Protein AF-A0A422N3D1-F1 (afdb_monomer)

Structure (mmCIF, N/CA/C/O backbone):
data_AF-A0A422N3D1-F1
#
_entry.id   AF-A0A422N3D1-F1
#
loop_
_atom_site.group_PDB
_atom_site.id
_atom_site.type_symbol
_atom_site.label_atom_id
_atom_site.label_alt_id
_atom_site.label_comp_id
_atom_site.label_asym_id
_atom_site.label_entity_id
_atom_site.label_seq_id
_atom_site.pdbx_PDB_ins_code
_atom_site.Cartn_x
_atom_site.Cartn_y
_atom_site.Cartn_z
_atom_site.occupancy
_atom_site.B_iso_or_equiv
_atom_site.auth_seq_id
_atom_site.auth_comp_id
_atom_site.auth_asym_id
_atom_site.auth_atom_id
_atom_site.pdbx_PDB_model_num
ATOM 1 N N . MET A 1 1 ? 0.434 18.750 -5.047 1.00 40.97 1 MET A N 1
ATOM 2 C CA . MET A 1 1 ? 0.554 17.965 -6.296 1.00 40.97 1 MET A CA 1
ATOM 3 C C . MET A 1 1 ? 0.745 18.845 -7.527 1.00 40.97 1 MET A C 1
ATOM 5 O O . MET A 1 1 ? 1.812 18.747 -8.106 1.00 40.97 1 MET A O 1
ATOM 9 N N . GLN A 1 2 ? -0.191 19.727 -7.910 1.00 45.06 2 GLN A N 1
ATOM 10 C CA . GLN A 1 2 ? -0.095 20.493 -9.174 1.00 45.06 2 GLN A CA 1
ATOM 11 C C . GLN A 1 2 ? 1.201 21.318 -9.320 1.00 45.06 2 GLN A C 1
ATOM 13 O O . GLN A 1 2 ? 1.895 21.163 -10.318 1.00 45.06 2 GLN A O 1
ATOM 18 N N . ARG A 1 3 ? 1.625 22.053 -8.276 1.00 45.66 3 ARG A N 1
ATOM 19 C CA . ARG A 1 3 ? 2.921 22.769 -8.282 1.00 45.66 3 ARG A CA 1
ATOM 20 C C . ARG A 1 3 ? 4.136 21.856 -8.490 1.00 45.66 3 ARG A C 1
ATOM 22 O O . ARG A 1 3 ? 5.012 22.200 -9.267 1.00 45.66 3 ARG A O 1
ATOM 29 N N . CYS A 1 4 ? 4.164 20.677 -7.867 1.00 47.78 4 CYS A N 1
ATOM 30 C CA . CYS A 1 4 ? 5.270 19.723 -8.022 1.00 47.78 4 CYS A CA 1
ATOM 31 C C . CYS A 1 4 ? 5.362 19.171 -9.457 1.00 47.78 4 CYS A C 1
ATOM 33 O O . CYS A 1 4 ? 6.458 18.959 -9.974 1.00 47.78 4 CYS A O 1
ATOM 35 N N . PHE A 1 5 ? 4.216 18.966 -10.118 1.00 57.12 5 PHE A N 1
ATOM 36 C CA . PHE A 1 5 ? 4.177 18.545 -11.521 1.00 57.12 5 PHE A CA 1
ATOM 37 C C . PHE A 1 5 ? 4.614 19.664 -12.478 1.00 57.12 5 PHE A C 1
ATOM 39 O O . PHE A 1 5 ? 5.342 19.384 -13.434 1.00 57.12 5 PHE A O 1
ATOM 46 N N . ASP A 1 6 ? 4.214 20.910 -12.204 1.00 52.25 6 ASP A N 1
ATOM 47 C CA . ASP A 1 6 ? 4.577 22.082 -13.009 1.00 52.25 6 ASP A CA 1
ATOM 48 C C . ASP A 1 6 ? 6.071 22.448 -12.868 1.00 52.25 6 ASP A C 1
ATOM 50 O O . ASP A 1 6 ? 6.727 22.741 -13.868 1.00 52.25 6 ASP A O 1
ATOM 54 N N . GLU A 1 7 ? 6.639 22.376 -11.660 1.00 59.72 7 GLU A N 1
ATOM 55 C CA . GLU A 1 7 ? 8.051 22.708 -11.398 1.00 59.72 7 GLU A CA 1
ATOM 56 C C . GLU A 1 7 ? 9.017 21.637 -11.940 1.00 59.72 7 GLU A C 1
ATOM 58 O O . GLU A 1 7 ? 10.084 21.966 -12.458 1.00 59.72 7 GLU A O 1
ATOM 63 N N . GLY A 1 8 ? 8.627 20.357 -11.902 1.00 59.12 8 GLY A N 1
ATOM 64 C CA . GLY A 1 8 ? 9.452 19.239 -12.382 1.00 59.12 8 GLY A CA 1
ATOM 65 C C . GLY A 1 8 ? 9.331 18.919 -13.879 1.00 59.12 8 GLY A C 1
ATOM 66 O O . GLY A 1 8 ? 9.951 17.963 -14.349 1.00 59.12 8 GLY A O 1
ATOM 67 N N . LYS A 1 9 ? 8.519 19.671 -14.643 1.00 68.12 9 LYS A N 1
ATOM 68 C CA . LYS A 1 9 ? 8.231 19.430 -16.075 1.00 68.12 9 LYS A CA 1
ATOM 69 C C . LYS A 1 9 ? 7.884 17.966 -16.388 1.00 68.12 9 LYS A C 1
ATOM 71 O O . LYS A 1 9 ? 8.303 17.456 -17.419 1.00 68.12 9 LYS A O 1
ATOM 76 N N . TRP A 1 10 ? 7.228 17.224 -15.491 1.00 66.88 10 TRP A N 1
ATOM 77 C CA . TRP A 1 10 ? 7.000 15.764 -15.627 1.00 66.88 10 TRP A CA 1
ATOM 78 C C . TRP A 1 10 ? 6.157 15.388 -16.844 1.00 66.88 10 TRP A C 1
ATOM 80 O O . TRP A 1 10 ? 6.269 14.298 -17.400 1.00 66.88 10 TRP A O 1
ATOM 90 N N . PHE A 1 11 ? 5.355 16.337 -17.289 1.00 71.12 11 PHE A N 1
ATOM 91 C CA . PHE A 1 11 ? 4.453 16.195 -18.404 1.00 71.12 11 PHE A CA 1
ATOM 92 C C . PHE A 1 11 ? 4.896 17.112 -19.534 1.00 71.12 11 PHE A C 1
ATOM 94 O O . PHE A 1 11 ? 5.354 18.231 -19.290 1.00 71.12 11 PHE A O 1
ATOM 101 N N . ASP A 1 12 ? 4.767 16.627 -20.767 1.00 73.19 12 ASP A N 1
ATOM 102 C CA . ASP A 1 12 ? 4.984 17.465 -21.938 1.00 73.19 12 ASP A CA 1
ATOM 103 C C . ASP A 1 12 ? 4.013 18.660 -21.913 1.00 73.19 12 ASP A C 1
ATOM 105 O O . ASP A 1 12 ? 2.906 18.588 -21.361 1.00 73.19 12 ASP A O 1
ATOM 109 N N . ALA A 1 13 ? 4.427 19.769 -22.523 1.00 76.00 13 ALA A N 1
ATOM 110 C CA . ALA A 1 13 ? 3.635 20.984 -22.642 1.00 76.00 13 ALA A CA 1
ATOM 111 C C . ALA A 1 13 ? 2.258 20.700 -23.261 1.00 76.00 13 ALA A C 1
ATOM 113 O O . ALA A 1 13 ? 1.266 21.301 -22.843 1.00 76.00 13 ALA A O 1
ATOM 114 N N . SER A 1 14 ? 2.185 19.744 -24.194 1.00 72.00 14 SER A N 1
ATOM 115 C CA . SER A 1 14 ? 0.938 19.275 -24.802 1.00 72.00 14 SER A CA 1
ATOM 116 C C . SER A 1 14 ? -0.034 18.684 -23.771 1.00 72.00 14 SER A C 1
ATOM 118 O O . SER A 1 14 ? -1.210 19.052 -23.741 1.00 72.00 14 SER A O 1
ATOM 120 N N . MET A 1 15 ? 0.450 17.833 -22.866 1.00 73.50 15 MET A N 1
ATOM 121 C CA . MET A 1 15 ? -0.383 17.186 -21.855 1.00 73.50 15 MET A CA 1
ATOM 122 C C . MET A 1 15 ? -0.790 18.151 -20.741 1.00 73.50 15 MET A C 1
ATOM 124 O O . MET A 1 15 ? -1.952 18.158 -20.336 1.00 73.50 15 MET A O 1
ATOM 128 N N . LEU A 1 16 ? 0.116 19.033 -20.304 1.00 77.06 16 LEU A N 1
ATOM 129 C CA . LEU A 1 16 ? -0.230 20.114 -19.374 1.00 77.06 16 LEU A CA 1
ATOM 130 C C . LEU A 1 16 ? -1.290 21.044 -19.973 1.00 77.06 16 LEU A C 1
ATOM 132 O O . LEU A 1 16 ? -2.219 21.460 -19.281 1.00 77.06 16 LEU A O 1
ATOM 136 N N . HIS A 1 17 ? -1.186 21.355 -21.267 1.00 80.19 17 HIS A N 1
ATOM 137 C CA . HIS A 1 17 ? -2.189 22.147 -21.968 1.00 80.19 17 HIS A CA 1
ATOM 138 C C . HIS A 1 17 ? -3.542 21.429 -22.033 1.00 80.19 17 HIS A C 1
ATOM 140 O O . HIS A 1 17 ? -4.569 22.057 -21.771 1.00 80.19 17 HIS A O 1
ATOM 146 N N . ALA A 1 18 ? -3.556 20.123 -22.318 1.00 74.88 18 ALA A N 1
ATOM 147 C CA . ALA A 1 18 ? -4.775 19.320 -22.323 1.00 74.88 18 ALA A CA 1
ATOM 148 C C . ALA A 1 18 ? -5.444 19.287 -20.937 1.00 74.88 18 ALA A C 1
ATOM 150 O O . ALA A 1 18 ? -6.644 19.540 -20.841 1.00 74.88 18 ALA A O 1
ATOM 151 N N . MET A 1 19 ? -4.668 19.080 -19.866 1.00 74.81 19 MET A N 1
ATOM 152 C CA . MET A 1 19 ? -5.170 19.116 -18.486 1.00 74.81 19 MET A CA 1
ATOM 153 C C . MET A 1 19 ? -5.759 20.482 -18.130 1.00 74.81 19 MET A C 1
ATOM 155 O O . MET A 1 19 ? -6.911 20.558 -17.717 1.00 74.81 19 MET A O 1
ATOM 159 N N . ARG A 1 20 ? -5.029 21.577 -18.380 1.00 81.38 20 ARG A N 1
ATOM 160 C CA . ARG A 1 20 ? -5.527 22.939 -18.112 1.00 81.38 20 ARG A CA 1
ATOM 161 C C . ARG A 1 20 ? -6.757 23.283 -18.953 1.00 81.38 20 ARG A C 1
ATOM 163 O O . ARG A 1 20 ? -7.624 24.025 -18.505 1.00 81.38 20 ARG A O 1
ATOM 170 N N . THR A 1 21 ? -6.840 22.773 -20.182 1.00 81.25 21 THR A N 1
ATOM 171 C CA . THR A 1 21 ? -8.014 22.959 -21.050 1.00 81.25 21 THR A CA 1
ATOM 172 C C . THR A 1 21 ? -9.222 22.202 -20.511 1.00 81.25 21 THR A C 1
ATOM 174 O O . THR A 1 21 ? -10.330 22.737 -20.531 1.00 81.25 21 THR A O 1
ATOM 177 N N . PHE A 1 22 ? -9.017 20.986 -20.005 1.00 76.31 22 PHE A N 1
ATOM 178 C CA . PHE A 1 22 ? -10.054 20.213 -19.331 1.00 76.31 22 PHE A CA 1
ATOM 179 C C . PHE A 1 22 ? -10.542 20.919 -18.057 1.00 76.31 22 PHE A C 1
ATOM 181 O O . PHE A 1 22 ? -11.743 21.136 -17.921 1.00 76.31 22 PHE A O 1
ATOM 188 N N . GLU A 1 23 ? -9.627 21.364 -17.190 1.00 77.94 23 GLU A N 1
ATOM 189 C CA . GLU A 1 23 ? -9.947 22.114 -15.964 1.00 77.94 23 GLU A CA 1
ATOM 190 C C . GLU A 1 23 ? -10.749 23.386 -16.275 1.00 77.94 23 GLU A C 1
ATOM 192 O O . GLU A 1 23 ? -11.841 23.567 -15.747 1.00 77.94 23 GLU A O 1
ATOM 197 N N . LYS A 1 24 ? -10.298 24.209 -17.235 1.00 80.75 24 LYS A N 1
ATOM 198 C CA . LYS A 1 24 ? -11.029 25.418 -17.663 1.00 80.75 24 LYS A CA 1
ATOM 199 C C . LYS A 1 24 ? -12.442 25.129 -18.168 1.00 80.75 24 LYS A C 1
ATOM 201 O O . LYS A 1 24 ? -13.338 25.946 -17.964 1.00 80.75 24 LYS A O 1
ATOM 206 N N . ARG A 1 25 ? -12.647 24.007 -18.867 1.00 74.44 25 ARG A N 1
ATOM 207 C CA . ARG A 1 25 ? -13.983 23.598 -19.331 1.00 74.44 25 ARG A CA 1
ATOM 208 C C . ARG A 1 25 ? -14.876 23.177 -18.172 1.00 74.44 25 ARG A C 1
ATOM 210 O O . ARG A 1 25 ? -16.072 23.423 -18.244 1.00 74.44 25 ARG A O 1
ATOM 217 N N . PHE A 1 26 ? -14.307 22.562 -17.142 1.00 72.69 26 PHE A N 1
ATOM 218 C CA . PHE A 1 26 ? -15.054 22.117 -15.975 1.00 72.69 26 PHE A CA 1
ATOM 219 C C . PHE A 1 26 ? -15.426 23.298 -15.065 1.00 72.69 26 PHE A C 1
ATOM 221 O O . PHE A 1 26 ? -16.604 23.498 -14.788 1.00 72.69 26 PHE A O 1
ATOM 228 N N . ASP A 1 27 ? -14.465 24.163 -14.730 1.00 75.88 27 ASP A N 1
ATOM 229 C CA . ASP A 1 27 ? -14.695 25.357 -13.899 1.00 75.88 27 ASP A CA 1
ATOM 230 C C . ASP A 1 27 ? -15.605 26.392 -14.589 1.00 75.88 27 ASP A C 1
ATOM 232 O O . ASP A 1 27 ? -16.313 27.170 -13.947 1.00 75.88 27 ASP A O 1
ATOM 236 N N . GLY A 1 28 ? -15.609 26.415 -15.926 1.00 68.31 28 GLY A N 1
ATOM 237 C CA . GLY A 1 28 ? -16.460 27.305 -16.716 1.00 68.31 28 GLY A CA 1
ATOM 238 C C . GLY A 1 28 ? -17.956 26.971 -16.654 1.00 68.31 28 GLY A C 1
ATOM 239 O O . GLY A 1 28 ? -18.780 27.843 -16.941 1.00 68.31 28 GLY A O 1
ATOM 240 N N . ILE A 1 29 ? -18.324 25.743 -16.273 1.00 63.78 29 ILE A N 1
ATOM 241 C CA . ILE A 1 29 ? -19.727 25.308 -16.198 1.00 63.78 29 ILE A CA 1
ATOM 242 C C . ILE A 1 29 ? -20.428 25.919 -14.974 1.00 63.78 29 ILE A C 1
ATOM 244 O O . ILE A 1 29 ? -21.588 26.323 -15.083 1.00 63.78 29 ILE A O 1
ATOM 248 N N . ASP A 1 30 ? -19.712 26.114 -13.863 1.00 59.03 30 ASP A N 1
ATOM 249 C CA . ASP A 1 30 ? -20.292 26.634 -12.617 1.00 59.03 30 ASP A CA 1
ATOM 250 C C . ASP A 1 30 ? -20.663 28.127 -12.699 1.00 59.03 30 ASP A C 1
ATOM 252 O O . ASP A 1 30 ? -21.651 28.567 -12.111 1.00 59.03 30 ASP A O 1
ATOM 256 N N . ASN A 1 31 ? -19.941 28.917 -13.501 1.00 58.81 31 ASN A N 1
ATOM 257 C CA . ASN A 1 31 ? -20.184 30.362 -13.618 1.00 58.81 31 ASN A CA 1
ATOM 258 C C . ASN A 1 31 ? -21.238 30.749 -14.673 1.00 58.81 31 ASN A C 1
ATOM 260 O O . ASN A 1 31 ? -21.724 31.883 -14.674 1.00 58.81 31 ASN A O 1
ATOM 264 N N . SER A 1 32 ? -21.610 29.833 -15.572 1.00 56.25 32 SER A N 1
ATOM 265 C CA . SER A 1 32 ? -22.594 30.100 -16.634 1.00 56.25 32 SER A CA 1
ATOM 266 C C . SER A 1 32 ? -24.042 29.939 -16.146 1.00 56.25 32 SER A C 1
ATOM 268 O O . SER A 1 32 ? -24.925 30.706 -16.536 1.00 56.25 32 SER A O 1
ATOM 270 N N . ALA A 1 33 ? -24.290 29.002 -15.223 1.00 55.62 33 ALA A N 1
ATOM 271 C CA . ALA A 1 33 ? -25.637 28.695 -14.734 1.00 55.62 33 ALA A CA 1
ATOM 272 C C . ALA A 1 33 ? -26.243 29.793 -13.834 1.00 55.62 33 ALA A C 1
ATOM 274 O O . ALA A 1 33 ? -27.463 29.908 -13.743 1.00 55.62 33 ALA A O 1
ATOM 275 N N . VAL A 1 34 ? -25.420 30.643 -13.210 1.00 56.31 34 VAL A N 1
ATOM 276 C CA . VAL A 1 34 ? -25.899 31.704 -12.300 1.00 56.31 34 VAL A CA 1
ATOM 277 C C . VAL A 1 34 ? -26.279 32.996 -13.044 1.00 56.31 34 VAL A C 1
ATOM 279 O O . VAL A 1 34 ? -27.019 33.820 -12.507 1.00 56.31 34 VAL A O 1
ATOM 282 N N . ARG A 1 35 ? -25.842 33.195 -14.300 1.00 51.03 35 ARG A N 1
ATOM 283 C CA . ARG A 1 35 ? -25.983 34.497 -14.986 1.00 51.03 35 ARG A CA 1
ATOM 284 C C . ARG A 1 35 ? -27.190 34.634 -15.927 1.00 51.03 35 ARG A C 1
ATOM 286 O O . ARG A 1 35 ? -27.520 35.757 -16.293 1.00 51.03 35 ARG A O 1
ATOM 293 N N . ASN A 1 36 ? -27.897 33.552 -16.266 1.00 48.78 36 ASN A N 1
ATOM 294 C CA . ASN A 1 36 ? -28.932 33.575 -17.316 1.00 48.78 36 ASN A CA 1
ATOM 295 C C . ASN A 1 36 ? -30.387 33.391 -16.836 1.00 48.78 36 ASN A C 1
ATOM 297 O O . ASN A 1 36 ? -31.232 32.940 -17.602 1.00 48.78 36 ASN A O 1
ATOM 301 N N . ASN A 1 37 ? -30.727 33.837 -15.621 1.00 50.00 37 ASN A N 1
ATOM 302 C CA . ASN A 1 37 ? -32.133 33.979 -15.192 1.00 50.00 37 ASN A CA 1
ATOM 303 C C . ASN A 1 37 ? -32.753 35.356 -15.514 1.00 50.00 37 ASN A C 1
ATOM 305 O O . ASN A 1 37 ? -33.728 35.771 -14.889 1.00 50.00 37 ASN A O 1
ATOM 309 N N . SER A 1 38 ? -32.243 36.062 -16.527 1.00 50.19 38 SER A N 1
ATOM 310 C CA . SER A 1 38 ? -32.923 37.231 -17.094 1.00 50.19 38 SER A CA 1
ATOM 311 C C . SER A 1 38 ? -33.487 36.900 -18.472 1.00 50.19 38 SER A C 1
ATOM 313 O O . SER A 1 38 ? -32.800 37.035 -19.477 1.00 50.19 38 SER A O 1
ATOM 315 N N . ARG A 1 39 ? -34.766 36.502 -18.470 1.00 51.50 39 ARG A N 1
ATOM 316 C CA . ARG A 1 39 ? -35.771 36.695 -19.531 1.00 51.50 39 ARG A CA 1
ATOM 317 C C . ARG A 1 39 ? -35.278 36.526 -20.975 1.00 51.50 39 ARG A C 1
ATOM 319 O O . ARG A 1 39 ? -34.835 37.495 -21.569 1.00 51.50 39 ARG A O 1
ATOM 326 N N . HIS A 1 40 ? -35.561 35.375 -21.584 1.00 41.06 40 HIS A N 1
ATOM 327 C CA . HIS A 1 40 ? -36.164 35.336 -22.922 1.00 41.06 40 HIS A CA 1
ATOM 328 C C . HIS A 1 40 ? -36.814 33.971 -23.188 1.00 41.06 40 HIS A C 1
ATOM 330 O O . HIS A 1 40 ? -36.148 32.943 -23.244 1.00 41.06 40 HIS A O 1
ATOM 336 N N . ASN A 1 41 ? -38.138 33.989 -23.364 1.00 46.19 41 ASN A N 1
ATOM 337 C CA . ASN A 1 41 ? -38.898 32.916 -23.999 1.00 46.19 41 ASN A CA 1
ATOM 338 C C . ASN A 1 41 ? -38.447 32.804 -25.456 1.00 46.19 41 ASN A C 1
ATOM 340 O O . ASN A 1 41 ? -38.688 33.740 -26.219 1.00 46.19 41 ASN A O 1
ATOM 344 N N . ILE A 1 42 ? -37.850 31.679 -25.853 1.00 41.34 42 ILE A N 1
ATOM 345 C CA . ILE A 1 42 ? -37.714 31.325 -27.268 1.00 41.34 42 ILE A CA 1
ATOM 346 C C . ILE A 1 42 ? -38.079 29.854 -27.475 1.00 41.34 42 ILE A C 1
ATOM 348 O O . ILE A 1 42 ? -37.570 28.948 -26.822 1.00 41.34 42 ILE A O 1
ATOM 352 N N . SER A 1 43 ? -39.011 29.709 -28.411 1.00 39.19 43 SER A N 1
ATOM 353 C CA . SER A 1 43 ? -39.547 28.539 -29.094 1.00 39.19 43 SER A CA 1
ATOM 354 C C . SER A 1 43 ? -38.597 27.348 -29.255 1.00 39.19 43 SER A C 1
ATOM 356 O O . SER A 1 43 ? -37.504 27.464 -29.804 1.00 39.19 43 SER A O 1
ATOM 358 N N . SER A 1 44 ? -39.094 26.169 -28.886 1.00 37.44 44 SER A N 1
ATOM 359 C CA . SER A 1 44 ? -38.528 24.868 -29.232 1.00 37.44 44 SER A CA 1
ATOM 360 C C . SER A 1 44 ? -38.776 24.540 -30.709 1.00 37.44 44 SER A C 1
ATOM 362 O O . SER A 1 44 ? -39.927 24.412 -31.124 1.00 37.44 44 SER A O 1
ATOM 364 N N . HIS A 1 45 ? -37.714 24.336 -31.485 1.00 38.09 45 HIS A N 1
ATOM 365 C CA . HIS A 1 45 ? -37.761 23.568 -32.729 1.00 38.09 45 HIS A CA 1
ATOM 366 C C . HIS A 1 45 ? -36.717 22.454 -32.639 1.00 38.09 45 HIS A C 1
ATOM 368 O O . HIS A 1 45 ? -35.547 22.707 -32.357 1.00 38.09 45 HIS A O 1
ATOM 374 N N . GLY A 1 46 ? -37.183 21.215 -32.798 1.00 39.81 46 GLY A N 1
ATOM 375 C CA . GLY A 1 46 ? -36.371 20.011 -32.690 1.00 39.81 46 GLY A CA 1
ATOM 376 C C . GLY A 1 46 ? -35.364 19.858 -33.825 1.00 39.81 46 GLY A C 1
ATOM 377 O O . GLY A 1 46 ? -35.563 20.354 -34.932 1.00 39.81 46 GLY A O 1
ATOM 378 N N . SER A 1 47 ? -34.304 19.106 -33.549 1.00 40.00 47 SER A N 1
ATOM 379 C CA . SER A 1 47 ? -33.485 18.491 -34.585 1.00 40.00 47 SER A CA 1
ATOM 380 C C . SER A 1 47 ? -32.910 17.182 -34.058 1.00 40.00 47 SER A C 1
ATOM 382 O O . SER A 1 47 ? -32.207 17.150 -33.048 1.00 40.00 47 SER A O 1
ATOM 384 N N . HIS A 1 48 ? -33.288 16.097 -34.729 1.00 40.28 48 HIS A N 1
ATOM 385 C CA . HIS A 1 48 ? -32.750 14.760 -34.540 1.00 40.28 48 HIS A CA 1
ATOM 386 C C . HIS A 1 48 ? -31.324 14.706 -35.098 1.00 40.28 48 HIS A C 1
ATOM 388 O O . HIS A 1 48 ? -31.097 15.047 -36.256 1.00 40.28 48 HIS A O 1
ATOM 394 N N . GLY A 1 49 ? -30.376 14.235 -34.290 1.00 35.62 49 GLY A N 1
ATOM 395 C CA . GLY A 1 49 ? -29.013 13.935 -34.716 1.00 35.62 49 GLY A CA 1
ATOM 396 C C . GLY A 1 49 ? -28.640 12.523 -34.297 1.00 35.62 49 GLY A C 1
ATOM 397 O O . GLY A 1 49 ? -28.201 12.303 -33.171 1.00 35.62 49 GLY A O 1
ATOM 398 N N . SER A 1 50 ? -28.851 11.568 -35.199 1.00 42.28 50 SER A N 1
ATOM 399 C CA . SER A 1 50 ? -28.397 10.185 -35.079 1.00 42.28 50 SER A CA 1
ATOM 400 C C . SER A 1 50 ? -26.867 10.134 -35.110 1.00 42.28 50 SER A C 1
ATOM 402 O O . SER A 1 50 ? -26.255 10.483 -36.117 1.00 42.28 50 SER A O 1
ATOM 404 N N . GLY A 1 51 ? -26.249 9.693 -34.015 1.00 34.81 51 GLY A N 1
ATOM 405 C CA . GLY A 1 51 ? -24.821 9.393 -33.949 1.00 34.81 51 GLY A CA 1
ATOM 406 C C . GLY A 1 51 ? -24.579 7.900 -34.140 1.00 34.81 51 GLY A C 1
ATOM 407 O O . GLY A 1 51 ? -24.890 7.109 -33.252 1.00 34.81 51 GLY A O 1
ATOM 408 N N . LEU A 1 52 ? -24.041 7.538 -35.306 1.00 39.53 52 LEU A N 1
ATOM 409 C CA . LEU A 1 52 ? -23.502 6.219 -35.635 1.00 39.53 52 LEU A CA 1
ATOM 410 C C . LEU A 1 52 ? -22.416 5.805 -34.624 1.00 39.53 52 LEU A C 1
ATOM 412 O O . LEU A 1 52 ? -21.409 6.498 -34.491 1.00 39.53 52 LEU A O 1
ATOM 416 N N . PHE A 1 53 ? -22.566 4.637 -33.996 1.00 35.81 53 PHE A N 1
ATOM 417 C CA . PHE A 1 53 ? -21.436 3.880 -33.452 1.00 35.81 53 PHE A CA 1
ATOM 418 C C . PHE A 1 53 ? -20.965 2.893 -34.521 1.00 35.81 53 PHE A C 1
ATOM 420 O O . PHE A 1 53 ? -21.729 2.035 -34.960 1.00 35.81 53 PHE A O 1
ATOM 427 N N . GLY A 1 54 ? -19.722 3.076 -34.969 1.00 33.00 54 GLY A N 1
ATOM 428 C CA . GLY A 1 54 ? -19.047 2.219 -35.937 1.00 33.00 54 GLY A CA 1
ATOM 429 C C . GLY A 1 54 ? -18.749 0.833 -35.370 1.00 33.00 54 GLY A C 1
ATOM 430 O O . GLY A 1 54 ? -18.428 0.674 -34.192 1.00 33.00 54 GLY A O 1
ATOM 431 N N . SER A 1 55 ? -18.907 -0.144 -36.253 1.00 33.75 55 SER A N 1
ATOM 432 C CA . SER A 1 55 ? -18.881 -1.575 -36.010 1.00 33.75 55 SER A CA 1
ATOM 433 C C . SER A 1 55 ? -17.522 -2.131 -35.586 1.00 33.75 55 SER A C 1
ATOM 435 O O . SER A 1 55 ? -16.455 -1.661 -35.968 1.00 33.75 55 SER A O 1
ATOM 437 N N . ARG A 1 56 ? -17.654 -3.193 -34.800 1.00 32.31 56 ARG A N 1
ATOM 438 C CA . ARG A 1 56 ? -16.698 -4.213 -34.383 1.00 32.31 56 ARG A CA 1
ATOM 439 C C . ARG A 1 56 ? -16.224 -5.012 -35.605 1.00 32.31 56 ARG A C 1
ATOM 441 O O . ARG A 1 56 ? -17.063 -5.553 -36.316 1.00 32.31 56 ARG A O 1
ATOM 448 N N . GLU A 1 57 ? -14.914 -5.067 -35.838 1.00 33.75 57 GLU A N 1
ATOM 449 C CA . GLU A 1 57 ? -14.305 -6.008 -36.786 1.00 33.75 57 GLU A CA 1
ATOM 450 C C . GLU A 1 57 ? -14.072 -7.349 -36.080 1.00 33.75 57 GLU A C 1
ATOM 452 O O . GLU A 1 57 ? -13.393 -7.427 -35.051 1.00 33.75 57 GLU A O 1
ATOM 457 N N . ASP A 1 58 ? -14.712 -8.378 -36.628 1.00 34.25 58 ASP A N 1
ATOM 458 C CA . ASP A 1 58 ? -14.511 -9.788 -36.324 1.00 34.25 58 ASP A CA 1
ATOM 459 C C . ASP A 1 58 ? -13.188 -10.248 -36.950 1.00 34.25 58 ASP A C 1
ATOM 461 O O . ASP A 1 58 ? -12.952 -10.034 -38.137 1.00 34.25 58 ASP A O 1
ATOM 465 N N . PHE A 1 59 ? -12.323 -10.875 -36.150 1.00 38.78 59 PHE A N 1
ATOM 466 C CA . PHE A 1 59 ? -11.138 -11.567 -36.653 1.00 38.78 59 PHE A CA 1
ATOM 467 C C . PHE A 1 59 ? -11.440 -13.053 -36.811 1.00 38.78 59 PHE A C 1
ATOM 469 O O . PHE A 1 59 ? -11.951 -13.706 -35.899 1.00 38.78 59 PHE A O 1
ATOM 476 N N . GLU A 1 60 ? -11.122 -13.527 -38.009 1.00 44.66 60 GLU A N 1
ATOM 477 C CA . GLU A 1 60 ? -11.411 -14.839 -38.559 1.00 44.66 60 GLU A CA 1
ATOM 478 C C . GLU A 1 60 ? -10.762 -15.983 -37.771 1.00 44.66 60 GLU A C 1
ATOM 480 O O . GLU A 1 60 ? -9.647 -15.895 -37.253 1.00 44.66 60 GLU A O 1
ATOM 485 N N . HIS A 1 61 ? -11.528 -17.067 -37.706 1.00 40.47 61 HIS A N 1
ATOM 486 C CA . HIS A 1 61 ? -11.179 -18.380 -37.201 1.00 40.47 61 HIS A CA 1
ATOM 487 C C . HIS A 1 61 ? -10.436 -19.128 -38.313 1.00 40.47 61 HIS A C 1
ATOM 489 O O . HIS A 1 61 ? -11.011 -19.370 -39.371 1.00 40.47 61 HIS A O 1
ATOM 495 N N . SER A 1 62 ? -9.166 -19.457 -38.096 1.00 47.44 62 SER A N 1
ATOM 496 C CA . SER A 1 62 ? -8.413 -20.365 -38.960 1.00 47.44 62 SER A CA 1
ATOM 497 C C . SER A 1 62 ? -8.232 -21.690 -38.229 1.00 47.44 62 SER A C 1
ATOM 499 O O . SER A 1 62 ? -7.451 -21.779 -37.277 1.00 47.44 62 SER A O 1
ATOM 501 N N . ASP A 1 63 ? -9.020 -22.667 -38.670 1.00 46.16 63 ASP A N 1
ATOM 502 C CA . ASP A 1 63 ? -8.882 -24.088 -38.383 1.00 46.16 63 ASP A CA 1
ATOM 503 C C . ASP A 1 63 ? -7.639 -24.633 -39.094 1.00 46.16 63 ASP A C 1
ATOM 505 O O . ASP A 1 63 ? -7.498 -24.455 -40.301 1.00 46.16 63 ASP A O 1
ATOM 509 N N . ASP A 1 64 ? -6.777 -25.323 -38.351 1.00 54.03 64 ASP A N 1
ATOM 510 C CA . ASP A 1 64 ? -5.804 -26.262 -38.908 1.00 54.03 64 ASP A CA 1
ATOM 511 C C . ASP A 1 64 ? -5.989 -27.601 -38.175 1.00 54.03 64 ASP A C 1
ATOM 513 O O . ASP A 1 64 ? -5.504 -27.813 -37.057 1.00 54.03 64 ASP A O 1
ATOM 517 N N . GLU A 1 65 ? -6.755 -28.488 -38.811 1.00 51.28 65 GLU A N 1
ATOM 518 C CA . GLU A 1 65 ? -6.659 -29.936 -38.643 1.00 51.28 65 GLU A CA 1
ATOM 519 C C . GLU A 1 65 ? -5.413 -30.431 -39.397 1.00 51.28 65 GLU A C 1
ATOM 521 O O . GLU A 1 65 ? -5.163 -29.996 -40.516 1.00 51.28 65 GLU A O 1
ATOM 526 N N . ASP A 1 66 ? -4.620 -31.321 -38.786 1.00 44.00 66 ASP A N 1
ATOM 527 C CA . ASP A 1 66 ? -4.300 -32.626 -39.389 1.00 44.00 66 ASP A CA 1
ATOM 528 C C . ASP A 1 66 ? -3.315 -33.464 -38.542 1.00 44.00 66 ASP A C 1
ATOM 530 O O . ASP A 1 66 ? -2.139 -33.159 -38.361 1.00 44.00 66 ASP A O 1
ATOM 534 N N . HIS A 1 67 ? -3.876 -34.577 -38.060 1.00 41.84 67 HIS A N 1
ATOM 535 C CA . HIS A 1 67 ? -3.420 -35.968 -38.168 1.00 41.84 67 HIS A CA 1
ATOM 536 C C . HIS A 1 67 ? -2.105 -36.517 -37.558 1.00 41.84 67 HIS A C 1
ATOM 538 O O . HIS A 1 67 ? -0.995 -36.246 -38.003 1.00 41.84 67 HIS A O 1
ATOM 544 N N . ASN A 1 68 ? -2.356 -37.572 -36.754 1.00 35.88 68 ASN A N 1
ATOM 545 C CA . ASN A 1 68 ? -1.686 -38.891 -36.690 1.00 35.88 68 ASN A CA 1
ATOM 546 C C . ASN A 1 68 ? -0.336 -38.993 -35.941 1.00 35.88 68 ASN A C 1
ATOM 548 O O . ASN A 1 68 ? 0.526 -38.142 -36.068 1.00 35.88 68 ASN A 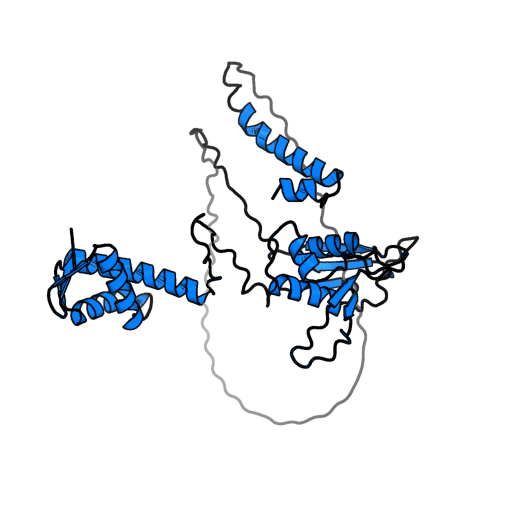O 1
ATOM 552 N N . ALA A 1 69 ? -0.016 -40.046 -35.176 1.00 35.53 69 ALA A N 1
ATOM 553 C CA . ALA A 1 69 ? -0.639 -41.352 -34.943 1.00 35.53 69 ALA A CA 1
ATOM 554 C C . ALA A 1 69 ? 0.103 -42.106 -33.802 1.00 35.53 69 ALA A C 1
ATOM 556 O O . ALA A 1 69 ? 1.304 -41.928 -33.634 1.00 35.53 69 ALA A O 1
ATOM 557 N N . VAL A 1 70 ? -0.626 -43.021 -33.138 1.00 34.72 70 VAL A N 1
ATOM 558 C CA . VAL A 1 70 ? -0.203 -44.363 -32.647 1.00 34.72 70 VAL A CA 1
ATOM 559 C C . VAL A 1 70 ? 0.735 -44.493 -31.428 1.00 34.72 70 VAL A C 1
ATOM 561 O O . VAL A 1 70 ? 1.920 -44.193 -31.491 1.00 34.72 70 VAL A O 1
ATOM 564 N N . SER A 1 71 ? 0.193 -45.081 -30.347 1.00 40.88 71 SER A N 1
ATOM 565 C CA . SER A 1 71 ? 0.576 -46.388 -29.741 1.00 40.88 71 SER A CA 1
ATOM 566 C C . SER A 1 71 ? -0.188 -46.522 -28.408 1.00 40.88 71 SER A C 1
ATOM 568 O O . SER A 1 71 ? 0.040 -45.735 -27.497 1.00 40.88 71 SER A O 1
ATOM 570 N N . GLN A 1 72 ? -1.298 -47.261 -28.323 1.00 40.28 72 GLN A N 1
ATOM 571 C CA . GLN A 1 72 ? -1.392 -48.710 -28.073 1.00 40.28 72 GLN A CA 1
ATOM 572 C C . GLN A 1 72 ? -0.682 -49.137 -26.774 1.00 40.28 72 GLN A C 1
ATOM 574 O O . GLN A 1 72 ? 0.542 -49.185 -26.748 1.00 40.28 72 GLN A O 1
ATOM 579 N N . ASP A 1 73 ? -1.450 -49.373 -25.701 1.00 39.78 73 ASP A N 1
ATOM 580 C CA . ASP A 1 73 ? -1.572 -50.707 -25.092 1.00 39.78 73 ASP A CA 1
ATOM 581 C C . ASP A 1 73 ? -2.648 -50.775 -23.990 1.00 39.78 73 ASP A C 1
ATOM 583 O O . ASP A 1 73 ? -2.937 -49.812 -23.277 1.00 39.78 73 ASP A O 1
ATOM 587 N N . ASP A 1 74 ? -3.259 -51.955 -23.948 1.00 39.66 74 ASP A N 1
ATOM 588 C CA . ASP A 1 74 ? -4.433 -52.410 -23.210 1.00 39.66 74 ASP A CA 1
ATOM 589 C C . ASP A 1 74 ? -4.248 -52.519 -21.683 1.00 39.66 74 ASP A C 1
ATOM 591 O O . ASP A 1 74 ? -3.153 -52.780 -21.194 1.00 39.66 74 ASP A O 1
ATOM 595 N N . HIS A 1 75 ? -5.353 -52.462 -20.924 1.00 42.53 75 HIS A N 1
ATOM 596 C CA . HIS A 1 75 ? -5.771 -53.617 -20.114 1.00 42.53 75 HIS A CA 1
ATOM 597 C C . HIS A 1 75 ? -7.211 -53.509 -19.578 1.00 42.53 75 HIS A C 1
ATOM 599 O O . HIS A 1 75 ? -7.685 -52.479 -19.105 1.00 42.53 75 HIS A O 1
ATOM 605 N N . VAL A 1 76 ? -7.860 -54.665 -19.690 1.00 37.16 76 VAL A N 1
ATOM 606 C CA . VAL A 1 76 ? -9.244 -55.078 -19.430 1.00 37.16 76 VAL A CA 1
ATOM 607 C C . VAL A 1 76 ? -9.541 -55.308 -17.937 1.00 37.16 76 VAL A C 1
ATOM 609 O O . VAL A 1 76 ? -8.650 -55.743 -17.208 1.00 37.16 76 VAL A O 1
ATOM 612 N N . LEU A 1 77 ? -10.804 -55.075 -17.534 1.00 37.97 77 LEU A N 1
ATOM 613 C CA . LEU A 1 77 ? -11.744 -55.922 -16.743 1.00 37.97 77 LEU A CA 1
ATOM 614 C C . LEU A 1 77 ? -12.813 -54.997 -16.102 1.00 37.97 77 LEU A C 1
ATOM 616 O O . LEU A 1 77 ? -12.471 -54.094 -15.345 1.00 37.97 77 LEU A O 1
ATOM 620 N N . ASP A 1 78 ? -14.065 -54.999 -16.584 1.00 33.00 78 ASP A N 1
ATOM 621 C CA . ASP A 1 78 ? -15.211 -55.843 -16.146 1.00 33.00 78 ASP A CA 1
ATOM 622 C C . ASP A 1 78 ? -15.552 -55.718 -14.644 1.00 33.00 78 ASP A C 1
ATOM 624 O O . ASP A 1 78 ? -14.667 -55.756 -13.802 1.00 33.00 78 ASP A O 1
ATOM 628 N N . ALA A 1 79 ? -16.796 -55.654 -14.161 1.00 35.66 79 ALA A N 1
ATOM 629 C CA . ALA A 1 79 ? -18.145 -55.617 -14.726 1.00 35.66 79 ALA A CA 1
ATOM 630 C C . ALA A 1 79 ? -19.140 -55.343 -13.560 1.00 35.66 79 ALA A C 1
ATOM 632 O O . ALA A 1 79 ? -18.745 -55.314 -12.395 1.00 35.66 79 ALA A O 1
ATOM 633 N N . ALA A 1 80 ? -20.434 -55.282 -13.910 1.00 32.88 80 ALA A N 1
ATOM 634 C CA . ALA A 1 80 ? -21.648 -55.487 -13.092 1.00 32.88 80 ALA A CA 1
ATOM 635 C C . ALA A 1 80 ? -22.329 -54.237 -12.476 1.00 32.88 80 ALA A C 1
ATOM 637 O O . ALA A 1 80 ? -21.857 -53.647 -11.513 1.00 32.88 80 ALA A O 1
ATOM 638 N N . THR A 1 81 ? -23.356 -53.673 -13.133 1.00 34.28 81 THR A N 1
ATOM 639 C CA . THR A 1 81 ? -24.814 -53.984 -13.051 1.00 34.28 81 THR A CA 1
ATOM 640 C C . THR A 1 81 ? -25.481 -53.734 -11.690 1.00 34.28 81 THR A C 1
ATOM 642 O O . THR A 1 81 ? -25.239 -54.441 -10.722 1.00 34.28 81 THR A O 1
ATOM 645 N N . THR A 1 82 ? -26.454 -52.812 -11.637 1.00 38.03 82 THR A N 1
ATOM 646 C CA . THR A 1 82 ? -27.901 -53.140 -11.570 1.00 38.03 82 THR A CA 1
ATOM 647 C C . THR A 1 82 ? -28.804 -51.892 -11.485 1.00 38.03 82 THR A C 1
ATOM 649 O O . THR A 1 82 ? -28.632 -51.014 -10.651 1.00 38.03 82 THR A O 1
ATOM 652 N N . ASN A 1 83 ? -29.764 -51.865 -12.413 1.00 37.78 83 ASN A N 1
ATOM 653 C CA . ASN A 1 83 ? -31.131 -51.321 -12.427 1.00 37.78 83 ASN A CA 1
ATOM 654 C C . ASN A 1 83 ? -31.690 -50.574 -11.197 1.00 37.78 83 ASN A C 1
ATOM 656 O O . ASN A 1 83 ? -31.684 -51.114 -10.098 1.00 37.78 83 ASN A O 1
ATOM 660 N N . ALA A 1 84 ? -32.446 -49.495 -11.450 1.00 37.81 84 ALA A N 1
ATOM 661 C CA . ALA A 1 84 ? -33.903 -49.478 -11.229 1.00 37.81 84 ALA A CA 1
ATOM 662 C C . ALA A 1 84 ? -34.563 -48.208 -11.798 1.00 37.81 84 ALA A C 1
ATOM 664 O O . ALA A 1 84 ? -33.990 -47.125 -11.819 1.00 37.81 84 ALA A O 1
ATOM 665 N N . ALA A 1 85 ? -35.787 -48.404 -12.279 1.00 37.91 85 ALA A N 1
ATOM 666 C CA . ALA A 1 85 ? -36.653 -47.472 -12.982 1.00 37.91 85 ALA A CA 1
ATOM 667 C C . ALA A 1 85 ? -37.335 -46.435 -12.071 1.00 37.91 85 ALA A C 1
ATOM 669 O O . ALA A 1 85 ? -37.500 -46.655 -10.874 1.00 37.91 85 ALA A O 1
ATOM 670 N N . GLY A 1 86 ? -37.845 -45.357 -12.675 1.00 34.16 86 GLY A N 1
ATOM 671 C CA . GLY A 1 86 ? -38.757 -44.426 -12.010 1.00 34.16 86 GLY A CA 1
ATOM 672 C C . GLY A 1 86 ? -39.195 -43.278 -12.912 1.00 34.16 86 GLY A C 1
ATOM 673 O O . GLY A 1 86 ? -38.567 -42.227 -12.932 1.00 34.16 86 GLY A O 1
ATOM 674 N N . ALA A 1 87 ? -40.266 -43.502 -13.671 1.00 39.03 87 ALA A N 1
ATOM 675 C CA . ALA A 1 87 ? -40.949 -42.507 -14.490 1.00 39.03 87 ALA A CA 1
ATOM 676 C C . ALA A 1 87 ? -41.646 -41.431 -13.637 1.00 39.03 87 ALA A C 1
ATOM 678 O O . ALA A 1 87 ? -42.169 -41.727 -12.564 1.00 39.03 87 ALA A O 1
ATOM 679 N N . GLY A 1 88 ? -41.737 -40.205 -14.158 1.00 35.78 88 GLY A N 1
ATOM 680 C CA . GLY A 1 88 ? -42.546 -39.144 -13.561 1.00 35.78 88 GLY A CA 1
ATOM 681 C C . GLY A 1 88 ? -42.543 -37.874 -14.400 1.00 35.78 88 GLY A C 1
ATOM 682 O O . GLY A 1 88 ? -41.689 -37.012 -14.234 1.00 35.78 88 GLY A O 1
ATOM 683 N N . ALA A 1 89 ? -43.499 -37.786 -15.323 1.00 41.38 89 ALA A N 1
ATOM 684 C CA . ALA A 1 89 ? -43.770 -36.617 -16.145 1.00 41.38 89 ALA A CA 1
ATOM 685 C C . ALA A 1 89 ? -44.272 -35.438 -15.291 1.00 41.38 89 ALA A C 1
ATOM 687 O O . ALA A 1 89 ? -45.176 -35.598 -14.474 1.00 41.38 89 ALA A O 1
ATOM 688 N N . GLY A 1 90 ? -43.723 -34.246 -15.531 1.00 37.31 90 GLY A N 1
ATOM 689 C CA . GLY A 1 90 ? -44.163 -32.994 -14.919 1.00 37.31 90 GLY A CA 1
ATOM 690 C C . GLY A 1 90 ? -43.909 -31.830 -15.867 1.00 37.31 90 GLY A C 1
ATOM 691 O O . GLY A 1 90 ? -42.837 -31.237 -15.866 1.00 37.31 90 GLY A O 1
ATOM 692 N N . SER A 1 91 ? -44.898 -31.548 -16.714 1.00 42.72 91 SER A N 1
ATOM 693 C CA . SER A 1 91 ? -44.952 -30.382 -17.596 1.00 42.72 91 SER A CA 1
ATOM 694 C C . SER A 1 91 ? -45.189 -29.124 -16.754 1.00 42.72 91 SER A C 1
ATOM 696 O O . SER A 1 91 ? -46.253 -28.966 -16.160 1.00 42.72 91 SER A O 1
ATOM 698 N N . GLY A 1 92 ? -44.184 -28.250 -16.672 1.00 37.50 92 GLY A N 1
ATOM 699 C CA . GLY A 1 92 ? -44.278 -26.926 -16.058 1.00 37.50 92 GLY A CA 1
ATOM 700 C C . GLY A 1 92 ? -44.103 -25.852 -17.124 1.00 37.50 92 GLY A C 1
ATOM 701 O O . GLY A 1 92 ? -42.982 -25.564 -17.534 1.00 37.50 92 GLY A O 1
ATOM 702 N N . GLY A 1 93 ? -45.219 -25.298 -17.601 1.00 35.22 93 GLY A N 1
ATOM 703 C CA . GLY A 1 93 ? -45.245 -24.185 -18.546 1.00 35.22 93 GLY A CA 1
ATOM 704 C C . GLY A 1 93 ? -44.652 -22.918 -17.932 1.00 35.22 93 GLY A C 1
ATOM 705 O O . GLY A 1 93 ? -45.134 -22.424 -16.915 1.00 35.22 93 GLY A O 1
ATOM 706 N N . ALA A 1 94 ? -43.605 -22.389 -18.561 1.00 40.34 94 ALA A N 1
ATOM 707 C CA . ALA A 1 94 ? -43.035 -21.092 -18.233 1.00 40.34 94 ALA A CA 1
ATOM 708 C C . ALA A 1 94 ? -43.876 -19.982 -18.887 1.00 40.34 94 ALA A C 1
ATOM 710 O O . ALA A 1 94 ? -43.707 -19.665 -20.064 1.00 40.34 94 ALA A O 1
ATOM 711 N N . GLU A 1 95 ? -44.799 -19.393 -18.123 1.00 36.41 95 GLU A N 1
ATOM 712 C CA . GLU A 1 95 ? -45.450 -18.129 -18.478 1.00 36.41 95 GLU A CA 1
ATOM 713 C C . GLU A 1 95 ? -44.423 -16.986 -18.433 1.00 36.41 95 GLU A C 1
ATOM 715 O O . GLU A 1 95 ? -44.035 -16.495 -17.371 1.00 36.41 95 GLU A O 1
ATOM 720 N N . PHE A 1 96 ? -44.001 -16.527 -19.611 1.00 36.62 96 PHE A N 1
ATOM 721 C CA . PHE A 1 96 ? -43.279 -15.269 -19.787 1.00 36.62 96 PHE A CA 1
ATOM 722 C C . PHE A 1 96 ? -44.239 -14.094 -19.543 1.00 36.62 96 PHE A C 1
ATOM 724 O O . PHE A 1 96 ? -44.894 -13.584 -20.453 1.00 36.62 96 PHE A O 1
ATOM 731 N N . ARG A 1 97 ? -44.339 -13.642 -18.290 1.00 35.00 97 ARG A N 1
ATOM 732 C CA . ARG A 1 97 ? -44.976 -12.361 -17.963 1.00 35.00 97 ARG A CA 1
ATOM 733 C C . ARG A 1 97 ? -44.047 -11.216 -18.369 1.00 35.00 97 ARG A C 1
ATOM 735 O O . ARG A 1 97 ? -43.142 -10.841 -17.630 1.00 35.00 97 ARG A O 1
ATOM 742 N N . HIS A 1 98 ? -44.307 -10.641 -19.541 1.00 39.41 98 HIS A N 1
ATOM 743 C CA . HIS A 1 98 ? -43.810 -9.320 -19.917 1.00 39.41 98 HIS A CA 1
ATOM 744 C C . HIS A 1 98 ? -44.364 -8.273 -18.941 1.00 39.41 98 HIS A C 1
ATOM 746 O O . HIS A 1 98 ? -45.501 -7.819 -19.064 1.00 39.41 98 HIS A O 1
ATOM 752 N N . ALA A 1 99 ? -43.551 -7.884 -17.959 1.00 34.91 99 ALA A N 1
ATOM 753 C CA . ALA A 1 99 ? -43.788 -6.683 -17.178 1.00 34.91 99 ALA A CA 1
ATOM 754 C C . ALA A 1 99 ? -43.527 -5.464 -18.077 1.00 34.91 99 ALA A C 1
ATOM 756 O O . ALA A 1 99 ? -42.385 -5.063 -18.302 1.00 34.91 99 ALA A O 1
ATOM 757 N N . PHE A 1 100 ? -44.600 -4.896 -18.627 1.00 38.56 100 PHE A N 1
ATOM 758 C CA . PHE A 1 100 ? -44.587 -3.553 -19.194 1.00 38.56 100 PHE A CA 1
ATOM 759 C C . PHE A 1 100 ? -44.281 -2.560 -18.067 1.00 38.56 100 PHE A C 1
ATOM 761 O O . PHE A 1 100 ? -45.124 -2.297 -17.212 1.00 38.56 100 PHE A O 1
ATOM 768 N N . PHE A 1 101 ? -43.066 -2.017 -18.060 1.00 40.53 101 PHE A N 1
ATOM 769 C CA . PHE A 1 101 ? 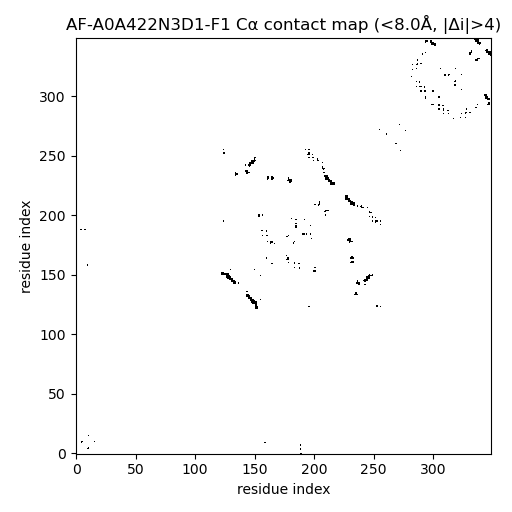-42.732 -0.857 -17.243 1.00 40.53 101 PHE A CA 1
ATOM 770 C C . PHE A 1 101 ? -43.314 0.397 -17.913 1.00 40.53 101 PHE A C 1
ATOM 772 O O . PHE A 1 101 ? -42.947 0.688 -19.054 1.00 40.53 101 PHE A O 1
ATOM 779 N N . PRO A 1 102 ? -44.199 1.166 -17.255 1.00 42.09 102 PRO A N 1
ATOM 780 C CA . PRO A 1 102 ? -44.616 2.457 -17.776 1.00 42.09 102 PRO A CA 1
ATOM 781 C C . PRO A 1 102 ? -43.455 3.448 -17.629 1.00 42.09 102 PRO A C 1
ATOM 783 O O . PRO A 1 102 ? -43.167 3.962 -16.549 1.00 42.09 102 PRO A O 1
ATOM 786 N N . ALA A 1 103 ? -42.766 3.706 -18.737 1.00 49.75 103 ALA A N 1
ATOM 787 C CA . ALA A 1 103 ? -41.777 4.766 -18.852 1.00 49.75 103 ALA A CA 1
ATOM 788 C C . ALA A 1 103 ? -42.487 6.119 -18.979 1.00 49.75 103 ALA A C 1
ATOM 790 O O . ALA A 1 103 ? -42.724 6.594 -20.087 1.00 49.75 103 ALA A O 1
ATOM 791 N N . SER A 1 104 ? -42.863 6.743 -17.860 1.00 50.19 104 SER A N 1
ATOM 792 C CA . SER A 1 104 ? -43.169 8.185 -17.818 1.00 50.19 104 SER A CA 1
ATOM 793 C C . SER A 1 104 ? -43.114 8.731 -16.385 1.00 50.19 104 SER A C 1
ATOM 795 O O . SER A 1 104 ? -44.119 9.141 -15.815 1.00 50.19 104 SER A O 1
ATOM 797 N N . SER A 1 105 ? -41.926 8.767 -15.777 1.00 39.31 105 SER A N 1
ATOM 798 C CA . SER A 1 105 ? -41.691 9.670 -14.646 1.00 39.31 105 SER A CA 1
ATOM 799 C C . SER A 1 105 ? -41.095 10.969 -15.182 1.00 39.31 105 SER A C 1
ATOM 801 O O . SER A 1 105 ? -39.888 11.083 -15.396 1.00 39.31 105 SER A O 1
ATOM 803 N N . SER A 1 106 ? -41.961 11.948 -15.428 1.00 45.19 106 SER A N 1
ATOM 804 C CA . SER A 1 106 ? -41.575 13.346 -15.581 1.00 45.19 106 SER A CA 1
ATOM 805 C C . SER A 1 106 ? -40.925 13.813 -14.275 1.00 45.19 106 SER A C 1
ATOM 807 O O . SER A 1 106 ? -41.618 14.079 -13.292 1.00 45.19 106 SER A O 1
ATOM 809 N N . PHE A 1 107 ? -39.592 13.870 -14.251 1.00 44.59 107 PHE A N 1
ATOM 810 C CA . PHE A 1 107 ? -38.843 14.496 -13.167 1.00 44.59 107 PHE A CA 1
ATOM 811 C C . PHE A 1 107 ? -39.158 15.992 -13.170 1.00 44.59 107 PHE A C 1
ATOM 813 O O . PHE A 1 107 ? -38.667 16.754 -14.001 1.00 44.59 107 PHE A O 1
ATOM 820 N N . SER A 1 108 ? -40.038 16.388 -12.256 1.00 45.06 108 SER A N 1
ATOM 821 C CA . SER A 1 108 ? -40.358 17.785 -12.001 1.00 45.06 108 SER A CA 1
ATOM 822 C C . SER A 1 108 ? -39.143 18.454 -11.362 1.00 45.06 108 SER A C 1
ATOM 824 O O . SER A 1 108 ? -38.591 17.944 -10.384 1.00 45.06 108 SER A O 1
ATOM 826 N N . GLY A 1 109 ? -38.695 19.557 -11.962 1.00 52.28 109 GLY A N 1
ATOM 827 C CA . GLY A 1 109 ? -37.482 20.280 -11.600 1.00 52.28 109 GLY A CA 1
ATOM 828 C C . GLY A 1 109 ? -37.514 20.811 -10.169 1.00 52.28 109 GLY A C 1
ATOM 829 O O . GLY A 1 109 ? -38.011 21.903 -9.914 1.00 52.28 109 GLY A O 1
ATOM 830 N N . ALA A 1 110 ? -36.932 20.053 -9.245 1.00 49.12 110 ALA A N 1
ATOM 831 C CA . ALA A 1 110 ? -36.441 20.566 -7.976 1.00 49.12 110 ALA A CA 1
ATOM 832 C C . ALA A 1 110 ? -34.969 20.945 -8.175 1.00 49.12 110 ALA A C 1
ATOM 834 O O . ALA A 1 110 ? -34.202 20.140 -8.703 1.00 49.12 110 ALA A O 1
ATOM 835 N N . GLY A 1 111 ? -34.599 22.177 -7.811 1.00 55.34 111 GLY A N 1
ATOM 836 C CA . GLY A 1 111 ? -33.269 22.754 -8.025 1.00 55.34 111 GLY A CA 1
ATOM 837 C C . GLY A 1 111 ? -32.146 21.777 -7.682 1.00 55.34 111 GLY A C 1
ATOM 838 O O . GLY A 1 111 ? -31.891 21.496 -6.512 1.00 55.34 111 GLY A O 1
ATOM 839 N N . GLY A 1 112 ? -31.507 21.232 -8.718 1.00 55.44 112 GLY A N 1
ATOM 840 C CA . GLY A 1 112 ? -30.444 20.252 -8.573 1.00 55.44 112 GLY A CA 1
ATOM 841 C C . GLY A 1 112 ? -29.219 20.923 -7.980 1.00 55.44 112 GLY A C 1
ATOM 842 O O . GLY A 1 112 ? -28.496 21.625 -8.681 1.00 55.44 112 GLY A O 1
ATOM 843 N N . VAL A 1 113 ? -28.987 20.714 -6.685 1.00 67.31 113 VAL A N 1
ATOM 844 C CA . VAL A 1 113 ? -27.699 21.022 -6.067 1.00 67.31 113 VAL A CA 1
ATOM 845 C C . VAL A 1 113 ? -26.668 20.154 -6.782 1.00 67.31 113 VAL A C 1
ATOM 847 O O . VAL A 1 113 ? -26.718 18.926 -6.691 1.00 67.31 113 VAL A O 1
ATOM 850 N N . LEU A 1 114 ? -25.773 20.781 -7.546 1.00 71.50 114 LEU A N 1
ATOM 851 C CA . LEU A 1 114 ? -24.675 20.081 -8.199 1.00 71.50 114 LEU A CA 1
ATOM 852 C C . LEU A 1 114 ? -23.835 19.406 -7.111 1.00 71.50 114 LEU A C 1
ATOM 854 O O . LEU A 1 114 ? -23.210 20.065 -6.281 1.00 71.50 114 LEU A O 1
ATOM 858 N N . GLN A 1 115 ? -23.865 18.073 -7.072 1.00 76.88 115 GLN A N 1
ATOM 859 C CA . GLN A 1 115 ? -23.078 17.310 -6.115 1.00 76.88 115 GLN A CA 1
ATOM 860 C C . GLN A 1 115 ? -21.625 17.293 -6.590 1.00 76.88 115 GLN A C 1
ATOM 862 O O . GLN A 1 115 ? -21.255 16.497 -7.455 1.00 76.88 115 GLN A O 1
ATOM 867 N N . GLN A 1 116 ? -20.789 18.152 -6.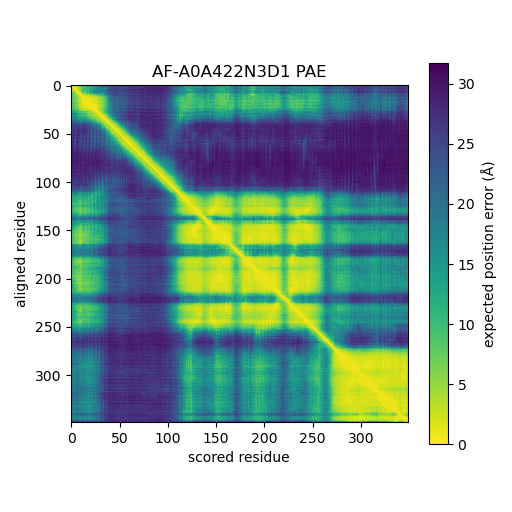010 1.00 82.56 116 GLN A N 1
ATOM 868 C CA . GLN A 1 116 ? -19.350 18.104 -6.238 1.00 82.56 116 GLN A CA 1
ATOM 869 C C . GLN A 1 116 ? -18.796 16.797 -5.655 1.00 82.56 116 GLN A C 1
ATOM 871 O O . GLN A 1 116 ? -18.864 16.553 -4.449 1.00 82.56 116 GLN A O 1
ATOM 876 N N . ARG A 1 117 ? -18.261 15.927 -6.515 1.00 81.31 117 ARG A N 1
ATOM 877 C CA . ARG A 1 117 ? -17.606 14.680 -6.104 1.00 81.31 117 ARG A CA 1
ATOM 878 C C . ARG A 1 117 ? -16.106 14.817 -6.298 1.00 81.31 117 ARG A C 1
ATOM 880 O O . ARG A 1 117 ? -15.642 15.108 -7.396 1.00 81.31 117 ARG A O 1
ATOM 887 N N . ARG A 1 118 ? -15.343 14.570 -5.236 1.00 82.50 118 ARG A N 1
ATOM 888 C CA . ARG A 1 118 ? -13.885 14.485 -5.312 1.00 82.50 118 ARG A CA 1
ATOM 889 C C . ARG A 1 118 ? -13.497 13.066 -5.708 1.00 82.50 118 ARG A C 1
ATOM 891 O O . ARG A 1 118 ? -13.762 12.128 -4.964 1.00 82.50 118 ARG A O 1
ATOM 898 N N . LEU A 1 119 ? -12.869 12.919 -6.870 1.00 79.81 119 LEU A N 1
ATOM 899 C CA . LEU A 1 119 ? -12.285 11.652 -7.300 1.00 79.81 119 LEU A CA 1
ATOM 900 C C . LEU A 1 119 ? -10.834 11.584 -6.817 1.00 79.81 119 LEU A C 1
ATOM 902 O O . LEU A 1 119 ? -10.056 12.510 -7.049 1.00 79.81 119 LEU A O 1
ATOM 906 N N . SER A 1 120 ? -10.470 10.498 -6.144 1.00 78.56 120 SER A N 1
ATOM 907 C CA . SER A 1 120 ? -9.090 10.185 -5.780 1.00 78.56 120 SER A CA 1
ATOM 908 C C . SER A 1 120 ? -8.647 8.928 -6.522 1.00 78.56 120 SER A C 1
ATOM 910 O O . SER A 1 120 ? -9.390 7.955 -6.627 1.00 78.56 120 SER A O 1
ATOM 912 N N . TRP A 1 121 ? -7.427 8.961 -7.055 1.00 79.81 121 TRP A N 1
ATOM 913 C CA . TRP A 1 121 ? -6.847 7.857 -7.811 1.00 79.81 121 TRP A CA 1
ATOM 914 C C . TRP A 1 121 ? -5.549 7.418 -7.148 1.00 79.81 121 TRP A C 1
ATOM 916 O O . TRP A 1 121 ? -4.661 8.226 -6.880 1.00 79.81 121 TRP A O 1
ATOM 926 N N . SER A 1 122 ? -5.454 6.123 -6.881 1.00 82.44 122 SER A N 1
ATOM 927 C CA . SER A 1 122 ? -4.242 5.479 -6.394 1.00 82.44 122 SER A CA 1
ATOM 928 C C . SER A 1 122 ? -3.280 5.261 -7.565 1.00 82.44 122 SER A C 1
ATOM 930 O O . SER A 1 122 ? -3.652 4.611 -8.537 1.00 82.44 122 SER A O 1
ATOM 932 N N . LEU A 1 123 ? -2.042 5.761 -7.478 1.00 85.56 123 LEU A N 1
ATOM 933 C CA . LEU A 1 123 ? -1.010 5.488 -8.493 1.00 85.56 123 LEU A CA 1
ATOM 934 C C . LEU A 1 123 ? -0.445 4.063 -8.409 1.00 85.56 123 LEU A C 1
ATOM 936 O O . LEU A 1 123 ? 0.173 3.594 -9.367 1.00 85.56 123 LEU A O 1
ATOM 940 N N . GLY A 1 124 ? -0.632 3.391 -7.269 1.00 84.38 124 GLY A N 1
ATOM 941 C CA . GLY A 1 124 ? -0.306 1.978 -7.099 1.00 84.38 124 GLY A CA 1
ATOM 942 C C . GLY A 1 124 ? -1.370 1.043 -7.678 1.00 84.38 124 GLY A C 1
ATOM 943 O O . GLY A 1 124 ? -1.066 -0.110 -7.958 1.00 84.38 124 GLY A O 1
ATOM 944 N N . CYS A 1 125 ? -2.597 1.526 -7.889 1.00 81.50 125 CYS A N 1
ATOM 945 C CA . CYS A 1 125 ? -3.713 0.740 -8.408 1.00 81.50 125 CYS A CA 1
ATOM 946 C C . CYS A 1 125 ? -4.001 1.061 -9.877 1.00 81.50 125 CYS A C 1
ATOM 948 O O . CYS A 1 125 ? -3.686 2.132 -10.391 1.00 81.50 125 CYS A O 1
ATOM 950 N N . GLY A 1 126 ? -4.676 0.124 -10.540 1.00 87.38 126 GLY A N 1
ATOM 951 C CA . GLY A 1 126 ? -4.992 0.225 -11.958 1.00 87.38 126 GLY A CA 1
ATOM 952 C C . GLY A 1 126 ? -3.869 -0.299 -12.846 1.00 87.38 126 GLY A C 1
ATOM 953 O O . GLY A 1 126 ? -2.801 -0.701 -12.385 1.00 87.38 126 GLY A O 1
ATOM 954 N N . VAL A 1 127 ? -4.153 -0.337 -14.143 1.00 91.69 127 VAL A N 1
ATOM 955 C CA . VAL A 1 127 ? -3.270 -0.925 -15.144 1.00 91.69 127 VAL A CA 1
ATOM 956 C C . VAL A 1 127 ? -3.114 0.062 -16.287 1.00 91.69 127 VAL A C 1
ATOM 958 O O . VAL A 1 127 ? -4.088 0.435 -16.937 1.00 91.69 127 VAL A O 1
ATOM 961 N N . LEU A 1 128 ? -1.878 0.475 -16.531 1.00 94.50 128 LEU A N 1
ATOM 962 C CA . LEU A 1 128 ? -1.488 1.294 -17.662 1.00 94.50 128 LEU A CA 1
ATOM 963 C C . LEU A 1 128 ? -0.756 0.417 -18.677 1.00 94.50 128 LEU A C 1
ATOM 965 O O . LEU A 1 128 ? 0.115 -0.374 -18.314 1.00 94.50 128 LEU A O 1
ATOM 969 N N . THR A 1 129 ? -1.105 0.578 -19.951 1.00 96.50 129 THR A N 1
ATOM 970 C CA . THR A 1 129 ? -0.373 -0.041 -21.057 1.00 96.50 129 THR A CA 1
ATOM 971 C C . THR A 1 129 ? 0.467 1.021 -21.751 1.00 96.50 129 THR A C 1
ATOM 973 O O . THR A 1 129 ? -0.076 1.985 -22.283 1.00 96.50 129 THR A O 1
ATOM 976 N N . VAL A 1 130 ? 1.785 0.848 -21.742 1.00 95.69 130 VAL A N 1
ATOM 977 C CA . VAL A 1 130 ? 2.759 1.777 -22.327 1.00 95.69 130 VAL A CA 1
ATOM 978 C C . VAL A 1 130 ? 3.571 1.035 -23.376 1.00 95.69 130 VAL A C 1
ATOM 980 O O . VAL A 1 130 ? 3.947 -0.113 -23.161 1.00 95.69 130 VAL A O 1
ATOM 983 N N . VAL A 1 131 ? 3.854 1.671 -24.509 1.00 95.31 131 VAL A N 1
ATOM 984 C CA . VAL A 1 131 ? 4.769 1.125 -25.519 1.00 95.31 131 VAL A CA 1
ATOM 985 C C . VAL A 1 131 ? 6.071 1.911 -25.453 1.00 95.31 131 VAL A C 1
ATOM 987 O O . VAL A 1 131 ? 6.072 3.124 -25.643 1.00 95.31 131 VAL A O 1
ATOM 990 N N . CYS A 1 132 ? 7.169 1.220 -25.162 1.00 94.06 132 CYS A N 1
ATOM 991 C CA . CYS A 1 132 ? 8.509 1.794 -25.125 1.00 94.06 132 CYS A CA 1
ATOM 992 C C . CYS A 1 132 ? 9.245 1.490 -26.429 1.00 94.06 132 CYS A C 1
ATOM 994 O O . CYS A 1 132 ? 9.204 0.355 -26.907 1.00 94.06 132 CYS A O 1
ATOM 996 N N . TYR A 1 133 ? 9.951 2.488 -26.960 1.00 92.62 133 TYR A N 1
ATOM 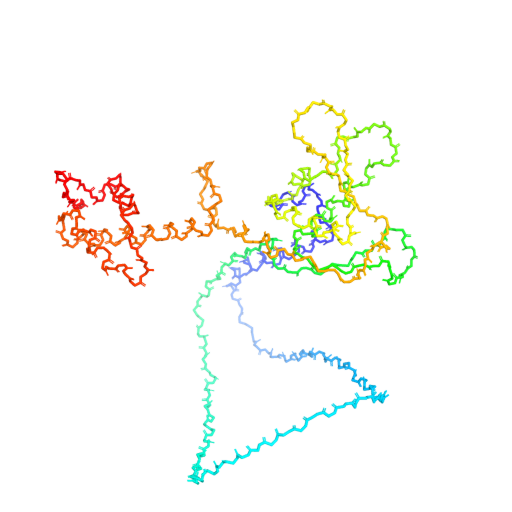997 C CA . TYR A 1 133 ? 10.761 2.389 -28.175 1.00 92.62 133 TYR A CA 1
ATOM 998 C C . TYR A 1 133 ? 12.237 2.601 -27.837 1.00 92.62 133 TYR A C 1
ATOM 1000 O O . TYR A 1 133 ? 12.566 3.391 -26.954 1.00 92.62 133 TYR A O 1
ATOM 1008 N N . ALA A 1 134 ? 13.124 1.863 -28.500 1.00 89.69 134 ALA A N 1
ATOM 1009 C CA . ALA A 1 134 ? 14.565 2.029 -28.334 1.00 89.69 134 ALA A CA 1
ATOM 1010 C C . ALA A 1 134 ? 15.044 3.363 -28.942 1.00 89.69 134 ALA A C 1
ATOM 1012 O O . ALA A 1 134 ? 14.607 3.739 -30.027 1.00 89.69 134 ALA A O 1
ATOM 1013 N N . ALA A 1 135 ? 15.972 4.052 -28.268 1.00 84.38 135 ALA A N 1
ATOM 1014 C CA . ALA A 1 135 ? 16.384 5.417 -28.618 1.00 84.38 135 ALA A CA 1
ATOM 1015 C C . ALA A 1 135 ? 17.056 5.552 -30.000 1.00 84.38 135 ALA A C 1
ATOM 1017 O O . ALA A 1 135 ? 16.902 6.572 -30.662 1.00 84.38 135 ALA A O 1
ATOM 1018 N N . ASN A 1 136 ? 17.790 4.526 -30.443 1.00 76.75 136 ASN A N 1
ATOM 1019 C CA . ASN A 1 136 ? 18.644 4.593 -31.639 1.00 76.75 136 ASN A CA 1
ATOM 1020 C C . ASN A 1 136 ? 18.087 3.850 -32.861 1.00 76.75 136 ASN A C 1
ATOM 1022 O O . ASN A 1 136 ? 18.839 3.555 -33.789 1.00 76.75 136 ASN A O 1
ATOM 1026 N N . VAL A 1 137 ? 16.801 3.502 -32.876 1.00 71.50 137 VAL A N 1
ATOM 1027 C CA . VAL A 1 137 ? 16.239 2.749 -34.001 1.00 71.50 137 VAL A CA 1
ATOM 1028 C C . VAL A 1 137 ? 15.634 3.720 -35.008 1.00 71.50 137 VAL A C 1
ATOM 1030 O O . VAL A 1 137 ? 14.516 4.210 -34.850 1.00 71.50 137 VAL A O 1
ATOM 1033 N N . HIS A 1 138 ? 16.419 4.008 -36.047 1.00 66.56 138 HIS A N 1
ATOM 1034 C CA . HIS A 1 138 ? 15.901 4.548 -37.293 1.00 66.56 138 HIS A CA 1
ATOM 1035 C C . HIS A 1 138 ? 15.010 3.466 -37.913 1.00 66.56 138 HIS A C 1
ATOM 1037 O O . HIS A 1 138 ? 15.498 2.402 -38.271 1.00 66.56 138 HIS A O 1
ATOM 1043 N N . GLU A 1 139 ? 13.720 3.772 -38.036 1.00 61.72 139 GLU A N 1
ATOM 1044 C CA . GLU A 1 139 ? 12.704 2.974 -38.735 1.00 61.72 139 GLU A CA 1
ATOM 1045 C C . GLU A 1 139 ? 12.069 1.815 -37.937 1.00 61.72 139 GLU A C 1
ATOM 1047 O O . GLU A 1 139 ? 12.706 1.113 -37.165 1.00 61.72 139 GLU A O 1
ATOM 1052 N N . ARG A 1 140 ? 10.737 1.702 -38.059 1.00 66.94 140 ARG A N 1
ATOM 1053 C CA . ARG A 1 140 ? 9.792 0.988 -37.174 1.00 66.94 140 ARG A CA 1
ATOM 1054 C C . ARG A 1 140 ? 9.945 -0.540 -37.174 1.00 66.94 140 ARG A C 1
ATOM 1056 O O . ARG A 1 140 ? 8.993 -1.257 -37.482 1.00 66.94 140 ARG A O 1
ATOM 1063 N N . ASP A 1 141 ? 11.090 -1.059 -36.767 1.00 80.06 141 ASP A N 1
ATOM 1064 C CA . ASP A 1 141 ? 11.219 -2.491 -36.564 1.00 80.06 141 ASP A CA 1
ATOM 1065 C C . ASP A 1 141 ? 10.357 -2.912 -35.365 1.00 80.06 141 ASP A C 1
ATOM 1067 O O . ASP A 1 141 ? 10.571 -2.419 -34.250 1.00 80.06 141 ASP A O 1
ATOM 1071 N N . PRO A 1 142 ? 9.400 -3.844 -35.520 1.00 77.19 142 PRO A N 1
ATOM 1072 C CA . PRO A 1 142 ? 8.553 -4.294 -34.412 1.00 77.19 142 PRO A CA 1
ATOM 1073 C C . PRO A 1 142 ? 9.371 -4.951 -33.287 1.00 77.19 142 PRO A C 1
ATOM 1075 O O . PRO A 1 142 ? 8.931 -5.014 -32.139 1.00 77.19 142 PRO A O 1
ATOM 1078 N N . SER A 1 143 ? 10.599 -5.384 -33.589 1.00 78.44 143 SER A N 1
ATOM 1079 C CA . SER A 1 143 ? 11.575 -5.909 -32.630 1.00 78.44 143 SER A CA 1
ATOM 1080 C C . SER A 1 143 ? 12.165 -4.842 -31.694 1.00 78.44 143 SER A C 1
ATOM 1082 O O . SER A 1 143 ? 12.722 -5.197 -30.651 1.00 78.44 143 SER A O 1
ATOM 1084 N N . SER A 1 144 ? 12.023 -3.555 -32.027 1.00 87.19 144 SER A N 1
ATOM 1085 C CA . SER A 1 144 ? 12.555 -2.423 -31.257 1.00 87.19 144 SER A CA 1
ATOM 1086 C C . SER A 1 144 ? 11.611 -1.905 -30.173 1.00 87.19 144 SER A C 1
ATOM 1088 O O . SER A 1 144 ? 12.027 -1.100 -29.336 1.00 87.19 144 SER A O 1
ATOM 1090 N N . SER A 1 145 ? 10.361 -2.375 -30.168 1.00 93.31 145 SER A N 1
ATOM 1091 C CA . SER A 1 145 ? 9.336 -1.933 -29.226 1.00 93.31 145 SER A CA 1
ATOM 1092 C C . SER A 1 145 ? 9.016 -2.994 -28.171 1.00 93.31 145 SER A C 1
ATOM 1094 O O . SER A 1 145 ? 9.112 -4.203 -28.410 1.00 93.31 145 SER A O 1
ATOM 1096 N N . VAL A 1 146 ? 8.646 -2.542 -26.974 1.00 95.75 146 VAL A N 1
ATOM 1097 C CA . VAL A 1 146 ? 8.141 -3.400 -25.895 1.00 95.75 146 VAL A CA 1
ATOM 1098 C C . VAL A 1 146 ? 6.882 -2.774 -25.317 1.00 95.75 146 VAL A C 1
ATOM 1100 O O . VAL A 1 146 ? 6.879 -1.621 -24.894 1.00 95.75 146 VAL A O 1
ATOM 1103 N N . GLN A 1 147 ? 5.811 -3.556 -25.281 1.00 96.75 147 GLN A N 1
ATOM 1104 C CA . GLN A 1 147 ? 4.572 -3.218 -24.608 1.00 96.75 147 GLN A CA 1
ATOM 1105 C C . GLN A 1 147 ? 4.668 -3.621 -23.137 1.00 96.75 147 GLN A C 1
ATOM 1107 O O . GLN A 1 147 ? 4.916 -4.780 -22.793 1.00 96.75 147 GLN A O 1
ATOM 1112 N N . LEU A 1 148 ? 4.432 -2.661 -22.261 1.00 97.25 148 LEU A N 1
ATOM 1113 C CA . LEU A 1 148 ? 4.475 -2.819 -20.824 1.00 97.25 148 LEU A CA 1
ATOM 1114 C C . LEU A 1 148 ? 3.089 -2.608 -20.237 1.00 97.25 148 LEU A C 1
ATOM 1116 O O . LEU A 1 148 ? 2.423 -1.629 -20.547 1.00 97.25 148 LEU A O 1
ATOM 1120 N N . VAL A 1 149 ? 2.680 -3.520 -19.367 1.00 97.25 149 VAL A N 1
ATOM 1121 C CA . VAL A 1 149 ? 1.431 -3.462 -18.611 1.00 97.25 149 VAL A CA 1
ATOM 1122 C C . VAL A 1 149 ? 1.816 -3.344 -17.140 1.00 97.25 149 VAL A C 1
ATOM 1124 O O . VAL A 1 149 ? 2.349 -4.295 -16.572 1.00 97.25 149 VAL A O 1
ATOM 1127 N N . MET A 1 150 ? 1.636 -2.170 -16.540 1.00 95.81 150 MET A N 1
ATOM 1128 C CA . MET A 1 150 ? 2.117 -1.865 -15.186 1.00 95.81 150 MET A CA 1
ATOM 1129 C C . MET A 1 150 ? 1.228 -0.824 -14.490 1.00 95.81 150 MET A C 1
ATOM 1131 O O . MET A 1 150 ? 0.480 -0.124 -15.172 1.00 95.81 150 MET A O 1
ATOM 1135 N N . PRO A 1 151 ? 1.313 -0.653 -13.161 1.00 94.56 151 PRO A N 1
ATOM 1136 C CA . PRO A 1 151 ? 0.615 0.438 -12.486 1.00 94.56 151 PRO A CA 1
ATOM 1137 C C . PRO A 1 151 ? 1.105 1.823 -12.941 1.00 94.56 151 PRO A C 1
ATOM 1139 O O . PRO A 1 151 ? 2.269 1.951 -13.340 1.00 94.56 151 PRO A O 1
ATOM 1142 N N . PRO A 1 152 ? 0.282 2.883 -12.821 1.00 94.12 152 PRO A N 1
ATOM 1143 C CA . PRO A 1 152 ? 0.660 4.249 -13.198 1.00 94.12 152 PRO A CA 1
ATOM 1144 C C . PRO A 1 152 ? 1.994 4.730 -12.606 1.00 94.12 152 PRO A C 1
ATOM 1146 O O . PRO A 1 152 ? 2.755 5.424 -13.280 1.00 94.12 152 PRO A O 1
ATOM 1149 N N . ILE A 1 153 ? 2.331 4.319 -11.377 1.00 94.00 153 ILE A N 1
ATOM 1150 C CA . ILE A 1 153 ? 3.618 4.664 -10.761 1.00 94.00 153 ILE A CA 1
ATOM 1151 C C . ILE A 1 153 ? 4.832 4.134 -11.543 1.00 94.00 153 ILE A C 1
ATOM 1153 O O . ILE A 1 153 ? 5.879 4.777 -11.573 1.00 94.00 153 ILE A O 1
ATOM 1157 N N . GLY A 1 154 ? 4.705 2.994 -12.224 1.00 95.12 154 GLY A N 1
ATOM 1158 C CA . GLY A 1 154 ? 5.791 2.452 -13.038 1.00 95.12 154 GLY A CA 1
ATOM 1159 C C . GLY A 1 154 ? 6.134 3.332 -14.238 1.00 95.12 154 GLY A C 1
ATOM 1160 O O . GLY A 1 154 ? 7.304 3.438 -14.600 1.00 95.12 154 GLY A O 1
ATOM 1161 N N . PHE A 1 155 ? 5.148 4.035 -14.798 1.00 95.00 155 PHE A N 1
ATOM 1162 C CA . PHE A 1 155 ? 5.387 4.993 -15.873 1.00 95.00 155 PHE A CA 1
ATOM 1163 C C . PHE A 1 155 ? 6.169 6.215 -15.386 1.00 95.00 155 PHE A C 1
ATOM 1165 O O . PHE A 1 155 ? 7.154 6.593 -16.017 1.00 95.00 155 PHE A O 1
ATOM 1172 N N . LEU A 1 156 ? 5.802 6.776 -14.227 1.00 94.62 156 LEU A N 1
ATOM 1173 C CA . LEU A 1 156 ? 6.559 7.877 -13.617 1.00 94.62 156 LEU A CA 1
ATOM 1174 C C . LEU A 1 156 ? 8.009 7.465 -13.338 1.00 94.62 156 LEU A C 1
ATOM 1176 O O . LEU A 1 156 ? 8.930 8.244 -13.561 1.00 94.62 156 LEU A O 1
ATOM 1180 N N . LEU A 1 157 ? 8.231 6.220 -12.911 1.00 95.38 157 LEU A N 1
ATOM 1181 C CA . LEU A 1 157 ? 9.581 5.701 -12.709 1.00 95.38 157 LEU A CA 1
ATOM 1182 C C . LEU A 1 157 ? 10.381 5.609 -13.997 1.00 95.38 157 LEU A C 1
ATOM 1184 O O . LEU A 1 157 ? 11.542 6.006 -14.006 1.00 95.38 157 LEU A O 1
ATOM 1188 N N . LEU A 1 158 ? 9.780 5.122 -15.081 1.00 95.31 158 LEU A N 1
ATOM 1189 C CA . LEU A 1 158 ? 10.451 5.089 -16.376 1.00 95.31 158 LEU A CA 1
ATOM 1190 C C . LEU A 1 158 ? 10.835 6.493 -16.846 1.00 95.31 158 LEU A C 1
ATOM 1192 O O . LEU A 1 158 ? 11.983 6.691 -17.229 1.00 95.31 158 LEU A O 1
ATOM 1196 N N . GLN A 1 159 ? 9.932 7.469 -16.724 1.00 93.25 159 GLN A N 1
ATOM 1197 C CA . GLN A 1 159 ? 10.225 8.867 -17.060 1.00 93.25 159 GLN A CA 1
ATOM 1198 C C . GLN A 1 159 ? 11.346 9.453 -16.191 1.00 93.25 159 GLN A C 1
ATOM 1200 O O . GLN A 1 159 ? 12.189 10.203 -16.681 1.00 93.25 159 GLN A O 1
ATOM 1205 N N . ALA A 1 160 ? 11.375 9.116 -14.900 1.00 93.44 160 ALA A N 1
ATOM 1206 C CA . ALA A 1 160 ? 12.438 9.544 -13.999 1.00 93.44 160 ALA A CA 1
ATOM 1207 C C . ALA A 1 160 ? 13.791 8.947 -14.419 1.00 93.44 160 ALA A C 1
ATOM 1209 O O . ALA A 1 160 ? 14.780 9.665 -14.547 1.00 93.44 160 ALA A O 1
ATOM 1210 N N . VAL A 1 161 ? 13.838 7.638 -14.680 1.00 93.94 161 VAL A N 1
ATOM 1211 C CA . VAL A 1 161 ? 15.073 6.959 -15.098 1.00 93.94 161 VAL A CA 1
ATOM 1212 C C . VAL A 1 161 ? 15.540 7.458 -16.467 1.00 93.94 161 VAL A C 1
ATOM 1214 O O . VAL A 1 161 ? 16.739 7.617 -16.652 1.00 93.94 161 VAL A O 1
ATOM 1217 N N . GLU A 1 162 ? 14.633 7.753 -17.397 1.00 92.00 162 GLU A N 1
ATOM 1218 C CA . GLU A 1 162 ? 14.960 8.346 -18.701 1.00 92.00 162 GLU A CA 1
ATOM 1219 C C . GLU A 1 162 ? 15.636 9.711 -18.549 1.00 92.00 162 GLU A C 1
ATOM 1221 O O . GLU A 1 162 ? 16.709 9.946 -19.093 1.00 92.00 162 GLU A O 1
ATOM 1226 N N . ARG A 1 163 ? 15.065 10.601 -17.733 1.00 89.38 163 ARG A N 1
ATOM 1227 C CA . ARG A 1 163 ? 15.590 11.964 -17.559 1.00 89.38 163 ARG A CA 1
ATOM 1228 C C . ARG A 1 163 ? 16.929 12.022 -16.840 1.00 89.38 163 ARG A C 1
ATOM 1230 O O . ARG A 1 163 ? 17.742 12.892 -17.140 1.00 89.38 163 ARG A O 1
ATOM 1237 N N . TYR A 1 164 ? 17.135 11.144 -15.861 1.00 90.50 164 TYR A N 1
ATOM 1238 C CA . TYR A 1 164 ? 18.300 11.202 -14.975 1.00 90.50 164 TYR A CA 1
ATOM 1239 C C . TYR A 1 164 ? 19.336 10.098 -15.248 1.00 90.50 164 TYR A C 1
ATOM 1241 O O . TYR A 1 164 ? 20.430 10.139 -14.691 1.00 90.50 164 TYR A O 1
ATOM 1249 N N . GLY A 1 165 ? 19.033 9.121 -16.107 1.00 83.81 165 GLY A N 1
ATOM 1250 C CA . GLY A 1 165 ? 19.906 7.979 -16.401 1.00 83.81 165 GLY A CA 1
ATOM 1251 C C . GLY A 1 165 ? 21.096 8.298 -17.311 1.00 83.81 165 GLY A C 1
ATOM 1252 O O . GLY A 1 165 ? 22.166 7.711 -17.141 1.00 83.81 165 GLY A O 1
ATOM 1253 N N . ASP A 1 166 ? 20.947 9.258 -18.225 1.00 70.50 166 ASP A N 1
ATOM 1254 C CA . ASP A 1 166 ? 21.912 9.497 -19.313 1.00 70.50 166 ASP A CA 1
ATOM 1255 C C . ASP A 1 166 ? 23.071 10.438 -18.944 1.00 70.50 166 ASP A C 1
ATOM 1257 O O . ASP A 1 166 ? 23.978 10.668 -19.739 1.00 70.50 166 ASP A O 1
ATOM 1261 N N . SER A 1 167 ? 23.115 10.954 -17.713 1.00 65.31 167 SER A N 1
ATOM 1262 C CA . SER A 1 167 ? 24.120 11.950 -17.290 1.00 65.31 167 SER A CA 1
ATOM 1263 C C . SER A 1 167 ? 25.551 11.400 -17.109 1.00 65.31 167 SER A C 1
ATOM 1265 O O . SER A 1 167 ? 26.392 12.073 -16.517 1.00 65.31 167 SER A O 1
ATOM 1267 N N . SER A 1 168 ? 25.851 10.178 -17.564 1.00 54.78 168 SER A N 1
ATOM 1268 C CA . SER A 1 168 ? 27.077 9.448 -17.199 1.00 54.78 168 SER A CA 1
ATOM 1269 C C . SER A 1 168 ? 28.158 9.349 -18.286 1.00 54.78 168 SER A C 1
ATOM 1271 O O . SER A 1 168 ? 29.226 8.808 -18.009 1.00 54.78 168 SER A O 1
ATOM 1273 N N . THR A 1 169 ? 27.953 9.873 -19.498 1.00 53.81 169 THR A N 1
ATOM 1274 C CA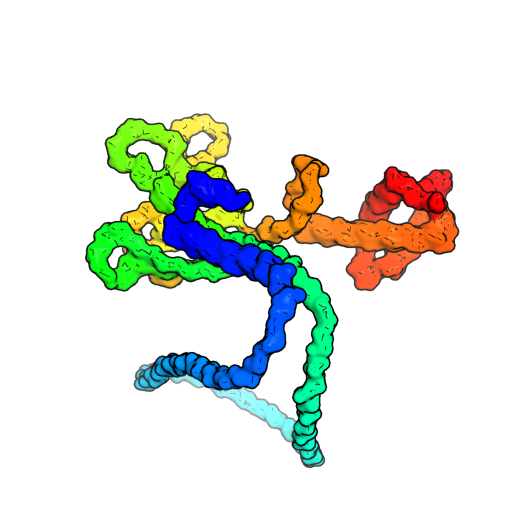 . THR A 1 169 ? 28.814 9.502 -20.639 1.00 53.81 169 THR A CA 1
ATOM 1275 C C . THR A 1 169 ? 29.980 10.423 -21.005 1.00 53.81 169 THR A C 1
ATOM 1277 O O . THR A 1 169 ? 30.772 9.997 -21.839 1.00 53.81 169 THR A O 1
ATOM 1280 N N . THR A 1 170 ? 30.174 11.625 -20.439 1.00 50.66 170 THR A N 1
ATOM 1281 C CA . THR A 1 170 ? 31.198 12.540 -21.020 1.00 50.66 170 THR A CA 1
ATOM 1282 C C . THR A 1 170 ? 32.161 13.274 -20.091 1.00 50.66 170 THR A C 1
ATOM 1284 O O . THR A 1 170 ? 33.052 13.938 -20.615 1.00 50.66 170 THR A O 1
ATOM 1287 N N . THR A 1 171 ? 32.107 13.147 -18.761 1.00 50.19 171 THR A N 1
ATOM 1288 C CA . THR A 1 171 ? 33.081 13.870 -17.917 1.00 50.19 171 THR A CA 1
ATOM 1289 C C . THR A 1 171 ? 33.486 13.054 -16.696 1.00 50.19 171 THR A C 1
ATOM 1291 O O . THR A 1 171 ? 32.647 12.590 -15.935 1.00 50.19 171 THR A O 1
ATOM 1294 N N . SER A 1 172 ? 34.794 12.872 -16.526 1.00 51.16 172 SER A N 1
ATOM 1295 C CA . SER A 1 172 ? 35.505 11.954 -15.623 1.00 51.16 172 SER A CA 1
ATOM 1296 C C . SER A 1 172 ? 35.393 12.246 -14.116 1.00 51.16 172 SER A C 1
ATOM 1298 O O . SER A 1 172 ? 36.280 11.872 -13.352 1.00 51.16 172 SER A O 1
ATOM 1300 N N . MET A 1 173 ? 34.311 12.880 -13.666 1.00 65.75 173 MET A N 1
ATOM 1301 C CA . MET A 1 173 ? 34.043 13.116 -12.249 1.00 65.75 173 MET A CA 1
ATOM 1302 C C . MET A 1 173 ? 32.671 12.540 -11.882 1.00 65.75 173 MET A C 1
ATOM 1304 O O . MET A 1 173 ? 31.694 12.850 -12.565 1.00 65.75 173 MET A O 1
ATOM 1308 N N . PRO A 1 174 ? 32.568 11.709 -10.827 1.00 54.84 174 PRO A N 1
ATOM 1309 C CA . PRO A 1 174 ? 31.293 11.179 -10.362 1.00 54.84 174 PRO A CA 1
ATOM 1310 C C . PRO A 1 174 ? 30.397 12.348 -9.952 1.00 54.84 174 PRO A C 1
ATOM 1312 O O . PRO A 1 174 ? 30.622 13.000 -8.933 1.00 54.84 174 PRO A O 1
ATOM 1315 N N . SER A 1 175 ? 29.405 12.656 -10.783 1.00 58.47 175 SER A N 1
ATOM 1316 C CA . SER A 1 175 ? 28.416 13.668 -10.451 1.00 58.47 175 SER A CA 1
ATOM 1317 C C . SER A 1 175 ? 27.501 13.130 -9.339 1.00 58.47 175 SER A C 1
ATOM 1319 O O . SER A 1 175 ? 27.222 11.928 -9.289 1.00 58.47 175 SER A O 1
ATOM 1321 N N . PRO A 1 176 ? 27.002 13.990 -8.436 1.00 61.41 176 PRO A N 1
ATOM 1322 C CA . PRO A 1 176 ? 26.133 13.587 -7.324 1.00 61.41 176 PRO A CA 1
ATOM 1323 C C . PRO A 1 176 ? 24.767 13.015 -7.759 1.00 61.41 176 PRO A C 1
ATOM 1325 O O . PRO A 1 176 ? 23.977 12.604 -6.913 1.00 61.41 176 PRO A O 1
ATOM 1328 N N . ASN A 1 177 ? 24.490 12.931 -9.063 1.00 66.12 177 ASN A N 1
ATOM 1329 C CA . ASN A 1 177 ? 23.179 12.611 -9.627 1.00 66.12 177 ASN A CA 1
ATOM 1330 C C . ASN A 1 177 ? 23.101 11.170 -10.151 1.00 66.12 177 ASN A C 1
ATOM 1332 O O . ASN A 1 177 ? 22.500 10.907 -11.192 1.00 66.12 177 ASN A O 1
ATOM 1336 N N . SER A 1 178 ? 23.730 10.220 -9.458 1.00 80.62 178 SER A N 1
ATOM 1337 C CA . SER A 1 178 ? 23.537 8.810 -9.799 1.00 80.62 178 SER A CA 1
ATOM 1338 C C . SER A 1 178 ? 22.084 8.404 -9.525 1.00 80.62 178 SER A C 1
ATOM 1340 O O . SER A 1 178 ? 21.540 8.653 -8.448 1.00 80.62 178 SER A O 1
ATOM 1342 N N . CYS A 1 179 ? 21.442 7.788 -10.520 1.00 91.62 179 CYS A N 1
ATOM 1343 C CA . CYS A 1 179 ? 20.048 7.354 -10.462 1.00 91.62 179 CYS A CA 1
ATOM 1344 C C . CYS A 1 179 ? 19.902 6.146 -9.516 1.00 91.62 179 CYS A C 1
ATOM 1346 O O . CYS A 1 179 ? 19.842 4.987 -9.934 1.00 91.62 179 CYS A O 1
ATOM 1348 N N . THR A 1 180 ? 19.948 6.413 -8.212 1.00 94.00 180 THR A N 1
ATOM 1349 C CA . THR A 1 180 ? 19.784 5.431 -7.134 1.00 94.00 180 THR A CA 1
ATOM 1350 C C . THR A 1 180 ? 18.320 5.317 -6.725 1.00 94.00 180 THR A C 1
ATOM 1352 O O . THR A 1 180 ? 17.505 6.187 -7.024 1.00 94.00 180 THR A O 1
ATOM 1355 N N . MET A 1 181 ? 17.966 4.247 -6.010 1.00 93.25 181 MET A N 1
ATOM 1356 C CA . MET A 1 181 ? 16.594 4.064 -5.518 1.00 93.25 181 MET A CA 1
ATOM 1357 C C . MET A 1 181 ? 16.149 5.206 -4.588 1.00 93.25 181 MET A C 1
ATOM 1359 O O . MET A 1 181 ? 15.016 5.663 -4.696 1.00 93.25 181 MET A O 1
ATOM 1363 N N . GLU A 1 182 ? 17.034 5.678 -3.704 1.00 92.88 182 GLU A N 1
ATOM 1364 C CA . GLU A 1 182 ? 16.744 6.792 -2.789 1.00 92.88 182 GLU A CA 1
ATOM 1365 C C . GLU A 1 182 ? 16.584 8.116 -3.547 1.00 92.88 182 GLU A C 1
ATOM 1367 O O . GLU A 1 182 ? 15.657 8.874 -3.271 1.00 92.88 182 GLU A O 1
ATOM 1372 N N . PHE A 1 183 ? 17.422 8.359 -4.562 1.00 93.25 183 PHE A N 1
ATOM 1373 C CA . PHE A 1 183 ? 17.285 9.524 -5.437 1.00 93.25 183 PHE A CA 1
ATOM 1374 C C . PHE A 1 183 ? 15.954 9.505 -6.200 1.00 93.25 183 PHE A C 1
ATOM 1376 O O . PHE A 1 183 ? 15.220 10.491 -6.194 1.00 93.25 183 PHE A O 1
ATOM 1383 N N . LEU A 1 184 ? 15.604 8.362 -6.803 1.00 93.94 184 LEU A N 1
ATOM 1384 C CA . LEU A 1 184 ? 14.326 8.182 -7.493 1.00 93.94 184 LEU A CA 1
ATOM 1385 C C . LEU A 1 184 ? 13.140 8.388 -6.546 1.00 93.94 184 LEU A C 1
ATOM 1387 O O . LEU A 1 184 ? 12.174 9.041 -6.914 1.00 93.94 184 LEU A O 1
ATOM 1391 N N . HIS A 1 185 ? 13.213 7.878 -5.318 1.00 93.19 185 HIS A N 1
ATOM 1392 C CA . HIS A 1 185 ? 12.170 8.097 -4.319 1.00 93.19 185 HIS A CA 1
ATOM 1393 C C . HIS A 1 185 ? 12.006 9.585 -3.965 1.00 93.19 185 HIS A C 1
ATOM 1395 O O . HIS A 1 185 ? 10.883 10.046 -3.795 1.00 93.19 185 HIS A O 1
ATOM 1401 N N . GLY A 1 186 ? 13.108 10.336 -3.865 1.00 92.19 186 GLY A N 1
ATOM 1402 C CA . GLY A 1 186 ? 13.087 11.761 -3.525 1.00 92.19 186 GLY A CA 1
ATOM 1403 C C . GLY A 1 186 ? 12.655 12.691 -4.663 1.00 92.19 186 GLY A C 1
ATOM 1404 O O . GLY A 1 186 ? 12.156 13.778 -4.390 1.00 92.19 186 GLY A O 1
ATOM 1405 N N . ILE A 1 187 ? 12.836 12.287 -5.926 1.00 91.56 187 ILE A N 1
ATOM 1406 C CA . ILE A 1 187 ? 12.495 13.129 -7.084 1.00 91.56 187 ILE A CA 1
ATOM 1407 C C . ILE A 1 187 ? 11.035 12.972 -7.527 1.00 91.56 187 ILE A C 1
ATOM 1409 O O . ILE A 1 187 ? 10.494 13.867 -8.176 1.00 91.56 187 ILE A O 1
ATOM 1413 N N . LEU A 1 188 ? 10.394 11.839 -7.216 1.00 90.50 188 LEU A N 1
ATOM 1414 C CA . LEU A 1 188 ? 9.025 11.568 -7.651 1.00 90.50 188 LEU A CA 1
ATOM 1415 C C . LEU A 1 188 ? 8.045 12.603 -7.074 1.00 90.50 188 LEU A C 1
ATOM 1417 O O . LEU A 1 188 ? 8.133 12.963 -5.903 1.00 90.50 188 LEU A O 1
ATOM 1421 N N . PRO A 1 189 ? 7.042 13.036 -7.858 1.00 85.69 189 PRO A N 1
ATOM 1422 C CA . PRO A 1 189 ? 6.079 14.055 -7.433 1.00 85.69 189 PRO A CA 1
ATOM 1423 C C . PRO A 1 189 ? 5.074 13.550 -6.383 1.00 85.69 189 PRO A C 1
ATOM 1425 O O . PRO A 1 189 ? 4.209 14.309 -5.941 1.00 85.69 189 PRO A O 1
ATOM 1428 N N . VAL A 1 190 ? 5.145 12.264 -6.028 1.00 86.62 190 VAL A N 1
ATOM 1429 C CA . VAL A 1 190 ? 4.257 11.589 -5.084 1.00 86.62 190 VAL A CA 1
ATOM 1430 C C . VAL A 1 190 ? 5.099 10.733 -4.148 1.00 86.62 190 VAL A C 1
ATOM 1432 O O . VAL A 1 190 ? 6.007 10.034 -4.597 1.00 86.62 190 VAL A O 1
ATOM 1435 N N . GLU A 1 191 ? 4.767 10.760 -2.859 1.00 86.81 191 GLU A N 1
ATOM 1436 C CA . GLU A 1 191 ? 5.381 9.888 -1.861 1.00 86.81 191 GLU A CA 1
ATOM 1437 C C . GLU A 1 191 ? 4.966 8.436 -2.115 1.00 86.81 191 GLU A C 1
ATOM 1439 O O . GLU A 1 191 ? 3.805 8.047 -1.970 1.00 86.81 191 GLU A O 1
ATOM 1444 N N . VAL A 1 192 ? 5.929 7.628 -2.550 1.00 88.94 192 VAL A N 1
ATOM 1445 C CA . VAL A 1 192 ? 5.705 6.240 -2.953 1.00 88.94 192 VAL A CA 1
ATOM 1446 C C . VAL A 1 192 ? 6.488 5.346 -2.003 1.00 88.94 192 VAL A C 1
ATOM 1448 O O . VAL A 1 192 ? 7.709 5.349 -2.061 1.00 88.94 192 VAL A O 1
ATOM 1451 N N . PRO A 1 193 ? 5.842 4.512 -1.177 1.00 89.38 193 PRO A N 1
ATOM 1452 C CA . PRO A 1 193 ? 6.502 3.599 -0.261 1.00 89.38 193 PRO A CA 1
ATOM 1453 C C . PRO A 1 193 ? 7.602 2.792 -0.940 1.00 89.38 193 PRO A C 1
ATOM 1455 O O . PRO A 1 193 ? 7.383 2.130 -1.960 1.00 89.38 193 PRO A O 1
ATOM 1458 N N . LYS A 1 194 ? 8.778 2.800 -0.312 1.00 90.88 194 LYS A N 1
ATOM 1459 C CA . LYS A 1 194 ? 9.977 2.102 -0.785 1.00 90.88 194 LYS A CA 1
ATOM 1460 C C . LYS A 1 194 ? 9.725 0.647 -1.212 1.00 90.88 194 LYS A C 1
ATOM 1462 O O . LYS A 1 194 ? 10.269 0.266 -2.245 1.00 90.88 194 LYS A O 1
ATOM 1467 N N . PRO A 1 195 ? 8.891 -0.167 -0.528 1.00 89.94 195 PRO A N 1
ATOM 1468 C CA . PRO A 1 195 ? 8.635 -1.537 -0.975 1.00 89.94 195 PRO A CA 1
ATOM 1469 C C . PRO A 1 195 ? 7.862 -1.612 -2.299 1.00 89.94 195 PRO A C 1
ATOM 1471 O O . PRO A 1 195 ? 8.154 -2.472 -3.127 1.00 89.94 195 PRO A O 1
ATOM 1474 N N . LEU A 1 196 ? 6.919 -0.689 -2.534 1.00 90.56 196 LEU A N 1
ATOM 1475 C CA . LEU A 1 196 ? 6.184 -0.606 -3.801 1.00 90.56 196 LEU A CA 1
ATOM 1476 C C . LEU A 1 196 ? 7.137 -0.207 -4.933 1.00 90.56 196 LEU A C 1
ATOM 1478 O O . LEU A 1 196 ? 7.193 -0.859 -5.975 1.00 90.56 196 LEU A O 1
ATOM 1482 N N . LEU A 1 197 ? 7.942 0.825 -4.681 1.00 93.25 197 LEU A N 1
ATOM 1483 C CA . LEU A 1 197 ? 8.984 1.288 -5.590 1.00 93.25 197 LEU A CA 1
ATOM 1484 C C . LEU A 1 197 ? 9.978 0.166 -5.941 1.00 93.25 197 LEU A C 1
ATOM 1486 O O . LEU A 1 197 ? 10.272 -0.064 -7.115 1.00 93.25 197 LEU A O 1
ATOM 1490 N N . ALA A 1 198 ? 10.452 -0.571 -4.935 1.00 93.12 198 ALA A N 1
ATOM 1491 C CA . ALA A 1 198 ? 11.360 -1.700 -5.106 1.00 93.12 198 ALA A CA 1
ATOM 1492 C C . ALA A 1 198 ? 10.732 -2.838 -5.917 1.00 93.12 198 ALA A C 1
ATOM 1494 O O . ALA A 1 198 ? 11.415 -3.433 -6.748 1.00 93.12 198 ALA A O 1
ATOM 1495 N N . ALA A 1 199 ? 9.447 -3.138 -5.709 1.00 93.88 199 ALA A N 1
ATOM 1496 C CA . ALA A 1 199 ? 8.743 -4.174 -6.458 1.00 93.88 199 ALA A CA 1
ATOM 1497 C C . ALA A 1 199 ? 8.626 -3.813 -7.945 1.00 93.88 199 ALA A C 1
ATOM 1499 O O . ALA A 1 199 ? 8.954 -4.633 -8.806 1.00 93.88 199 ALA A O 1
ATOM 1500 N N . VAL A 1 200 ? 8.240 -2.570 -8.250 1.00 95.44 200 VAL A N 1
ATOM 1501 C CA . VAL A 1 200 ? 8.123 -2.083 -9.632 1.00 95.44 200 VAL A CA 1
ATOM 1502 C C . VAL A 1 200 ? 9.489 -2.048 -10.321 1.00 95.44 200 VAL A C 1
ATOM 1504 O O . VAL A 1 200 ? 9.643 -2.619 -11.403 1.00 95.44 200 VAL A O 1
ATOM 1507 N N . LEU A 1 201 ? 10.509 -1.464 -9.680 1.00 95.75 201 LEU A N 1
ATOM 1508 C CA . LEU A 1 201 ? 11.883 -1.464 -10.201 1.00 95.75 201 LEU A CA 1
ATOM 1509 C C . LEU A 1 201 ? 12.429 -2.887 -10.356 1.00 95.75 201 LEU A C 1
ATOM 1511 O O . LEU A 1 201 ? 13.060 -3.204 -11.362 1.00 95.75 201 LEU A O 1
ATOM 1515 N N . GLY A 1 202 ? 12.154 -3.770 -9.398 1.00 95.44 202 GLY A N 1
ATOM 1516 C CA . GLY A 1 202 ? 12.527 -5.179 -9.452 1.00 95.44 202 GLY A CA 1
ATOM 1517 C C . GLY A 1 202 ? 11.905 -5.898 -10.648 1.00 95.44 202 GLY A C 1
ATOM 1518 O O . GLY A 1 202 ? 12.599 -6.655 -11.327 1.00 95.44 202 GLY A O 1
ATOM 1519 N N . GLY A 1 203 ? 10.633 -5.623 -10.955 1.00 95.38 203 GLY A N 1
ATOM 1520 C CA . GLY A 1 203 ? 9.951 -6.115 -12.153 1.00 95.38 203 GLY A CA 1
ATOM 1521 C C . GLY A 1 203 ? 10.594 -5.600 -13.442 1.00 95.38 203 GLY A C 1
ATOM 1522 O O . GLY A 1 203 ? 10.945 -6.394 -14.317 1.00 95.38 203 GLY A O 1
ATOM 1523 N N . LEU A 1 204 ? 10.841 -4.290 -13.530 1.00 96.12 204 LEU A N 1
ATOM 1524 C CA . LEU A 1 204 ? 11.506 -3.664 -14.679 1.00 96.12 204 LEU A CA 1
ATOM 1525 C C . LEU A 1 204 ? 12.906 -4.249 -14.931 1.00 96.12 204 LEU A C 1
ATOM 1527 O O . LEU A 1 204 ? 13.259 -4.559 -16.071 1.00 96.12 204 LEU A O 1
ATOM 1531 N N . VAL A 1 205 ? 13.687 -4.461 -13.870 1.00 96.25 205 VAL A N 1
ATOM 1532 C CA . VAL A 1 205 ? 15.031 -5.053 -13.948 1.00 96.25 205 VAL A CA 1
ATOM 1533 C C . VAL A 1 205 ? 14.973 -6.532 -14.328 1.00 96.25 205 VAL A C 1
ATOM 1535 O O . VAL A 1 205 ? 15.738 -6.981 -15.186 1.00 96.25 205 VAL A O 1
ATOM 1538 N N . ARG A 1 206 ? 14.041 -7.299 -13.746 1.00 96.06 206 ARG A N 1
ATOM 1539 C CA . ARG A 1 206 ? 13.835 -8.726 -14.054 1.00 96.06 206 ARG A CA 1
ATOM 1540 C C . ARG A 1 206 ? 13.531 -8.944 -15.536 1.00 96.06 206 ARG A C 1
ATOM 1542 O O . ARG A 1 206 ? 14.033 -9.898 -16.128 1.00 96.06 206 ARG A O 1
ATOM 1549 N N . HIS A 1 207 ? 12.753 -8.045 -16.135 1.00 96.31 207 HIS A N 1
ATOM 1550 C CA . HIS A 1 207 ? 12.399 -8.089 -17.553 1.00 96.31 207 HIS A CA 1
ATOM 1551 C C . HIS A 1 207 ? 13.393 -7.376 -18.477 1.00 96.31 207 HIS A C 1
ATOM 1553 O O . HIS A 1 207 ? 13.151 -7.327 -19.679 1.00 96.31 207 HIS A O 1
ATOM 1559 N N . ARG A 1 208 ? 14.531 -6.901 -17.945 1.00 95.62 208 ARG A N 1
ATOM 1560 C CA . ARG A 1 208 ? 15.596 -6.206 -18.693 1.00 95.62 208 ARG A CA 1
ATOM 1561 C C . ARG A 1 208 ? 15.139 -4.909 -19.375 1.00 95.62 208 ARG A C 1
ATOM 1563 O O . ARG A 1 208 ? 15.783 -4.464 -20.317 1.00 95.62 208 ARG A O 1
ATOM 1570 N N . ILE A 1 209 ? 14.074 -4.292 -18.866 1.00 95.56 209 ILE A N 1
ATOM 1571 C CA . ILE A 1 209 ? 13.622 -2.959 -19.291 1.00 95.56 209 ILE A CA 1
ATOM 1572 C C . ILE A 1 209 ? 14.521 -1.883 -18.685 1.00 95.56 209 ILE A C 1
ATOM 1574 O O . ILE A 1 209 ? 14.829 -0.896 -19.336 1.00 95.56 209 ILE A O 1
ATOM 1578 N N . VAL A 1 210 ? 14.977 -2.104 -17.449 1.00 95.88 210 VAL A N 1
ATOM 1579 C CA . VAL A 1 210 ? 15.923 -1.237 -16.739 1.00 95.88 210 VAL A CA 1
ATOM 1580 C C . VAL A 1 210 ? 17.175 -2.044 -16.407 1.00 95.88 210 VAL A C 1
ATOM 1582 O O . VAL A 1 210 ? 17.101 -3.182 -15.935 1.00 95.88 210 VAL A O 1
ATOM 1585 N N . LYS A 1 211 ? 18.349 -1.464 -16.642 1.00 94.75 211 LYS A N 1
ATOM 1586 C CA . LYS A 1 211 ? 19.635 -2.035 -16.248 1.00 94.75 211 LYS A CA 1
ATOM 1587 C C . LYS A 1 211 ? 19.953 -1.600 -14.821 1.00 94.75 211 LYS A C 1
ATOM 1589 O O . LYS A 1 211 ? 20.007 -0.411 -14.528 1.00 94.75 211 LYS A O 1
ATOM 1594 N N . ARG A 1 212 ? 20.190 -2.574 -13.939 1.00 95.00 212 ARG A N 1
ATOM 1595 C CA . ARG A 1 212 ? 20.711 -2.337 -12.587 1.00 95.00 212 ARG A CA 1
ATOM 1596 C C . ARG A 1 212 ? 22.217 -2.574 -12.578 1.00 95.00 212 ARG A C 1
ATOM 1598 O O . ARG A 1 212 ? 22.661 -3.665 -12.933 1.00 95.00 212 ARG A O 1
ATOM 1605 N N . THR A 1 213 ? 22.975 -1.582 -12.132 1.00 93.12 213 THR A N 1
ATOM 1606 C CA . THR A 1 213 ? 24.423 -1.668 -11.916 1.00 93.12 213 THR A CA 1
ATOM 1607 C C . THR A 1 213 ? 24.685 -1.528 -10.423 1.00 93.12 213 THR A C 1
ATOM 1609 O O . THR A 1 213 ? 24.273 -0.543 -9.818 1.00 93.12 213 THR A O 1
ATOM 1612 N N . VAL A 1 214 ? 25.327 -2.520 -9.810 1.00 92.00 214 VAL A N 1
ATOM 1613 C CA . VAL A 1 214 ? 25.689 -2.478 -8.387 1.00 92.00 214 VAL A CA 1
ATOM 1614 C C . VAL A 1 214 ? 27.144 -2.044 -8.295 1.00 92.00 214 VAL A C 1
ATOM 1616 O O . VAL A 1 214 ? 28.011 -2.741 -8.819 1.00 92.00 214 VAL A O 1
ATOM 1619 N N . LEU A 1 215 ? 27.419 -0.904 -7.657 1.00 86.38 215 LEU A N 1
ATOM 1620 C CA . LEU A 1 215 ? 28.794 -0.559 -7.307 1.00 86.38 215 LEU A CA 1
ATOM 1621 C C . LEU A 1 215 ? 29.188 -1.328 -6.049 1.00 86.38 215 LEU A C 1
ATOM 1623 O O . LEU A 1 215 ? 28.570 -1.172 -4.994 1.00 86.38 215 LEU A O 1
ATOM 1627 N N . ALA A 1 216 ? 30.227 -2.153 -6.173 1.00 81.75 216 ALA A N 1
ATOM 1628 C CA . ALA A 1 216 ? 30.905 -2.720 -5.022 1.00 81.75 216 ALA A CA 1
ATOM 1629 C C . ALA A 1 216 ? 31.644 -1.584 -4.310 1.00 81.75 216 ALA A C 1
ATOM 1631 O O . ALA A 1 216 ? 32.553 -0.971 -4.870 1.00 81.75 216 ALA A O 1
ATOM 1632 N N . ASN A 1 217 ? 31.214 -1.265 -3.093 1.00 75.06 217 ASN A N 1
ATOM 1633 C CA . ASN A 1 217 ? 31.915 -0.292 -2.276 1.00 75.06 217 ASN A CA 1
ATOM 1634 C C . ASN A 1 217 ? 33.156 -0.995 -1.711 1.00 75.06 217 ASN A C 1
ATOM 1636 O O . ASN A 1 217 ? 33.034 -1.836 -0.826 1.00 75.06 217 ASN A O 1
ATOM 1640 N N . ASN A 1 218 ? 34.346 -0.693 -2.235 1.00 73.12 218 ASN A N 1
ATOM 1641 C CA . ASN A 1 218 ? 35.606 -1.329 -1.814 1.00 73.12 218 ASN A CA 1
ATOM 1642 C C . ASN A 1 218 ? 36.067 -0.916 -0.396 1.00 73.12 218 ASN A C 1
ATOM 1644 O O . ASN A 1 218 ? 37.210 -1.161 -0.017 1.00 73.12 218 ASN A O 1
ATOM 1648 N N . CYS A 1 219 ? 35.202 -0.293 0.406 1.00 60.88 219 CYS A N 1
ATOM 1649 C CA . CYS A 1 219 ? 35.494 0.065 1.788 1.00 60.88 219 CYS A CA 1
ATOM 1650 C C . CYS A 1 219 ? 35.366 -1.179 2.677 1.00 60.88 219 CYS A C 1
ATOM 1652 O O . CYS A 1 219 ? 34.284 -1.575 3.098 1.00 60.88 219 CYS A O 1
ATOM 1654 N N . SER A 1 220 ? 36.507 -1.802 2.945 1.00 57.78 220 SER A N 1
ATOM 1655 C CA . SER A 1 220 ? 36.705 -3.051 3.680 1.00 57.78 220 SER A CA 1
ATOM 1656 C C . SER A 1 220 ? 36.480 -2.964 5.203 1.00 57.78 220 SER A C 1
ATOM 1658 O O . SER A 1 220 ? 37.208 -3.595 5.967 1.00 57.78 220 SER A O 1
ATOM 1660 N N . SER A 1 221 ? 35.477 -2.221 5.680 1.00 64.75 221 SER A N 1
ATOM 1661 C CA . SER A 1 221 ? 35.073 -2.238 7.095 1.00 64.75 221 SER A CA 1
ATOM 1662 C C . SER A 1 221 ? 33.829 -3.108 7.270 1.00 64.75 221 SER A C 1
ATOM 1664 O O . SER A 1 221 ? 32.736 -2.731 6.855 1.00 64.75 221 SER A O 1
ATOM 1666 N N . GLY A 1 222 ? 34.020 -4.302 7.834 1.00 65.50 222 GLY A N 1
ATOM 1667 C CA . GLY A 1 222 ? 32.993 -5.328 7.988 1.00 65.50 222 GLY A CA 1
ATOM 1668 C C . GLY A 1 222 ? 31.765 -4.856 8.766 1.00 65.50 222 GLY A C 1
ATOM 1669 O O . GLY A 1 222 ? 31.873 -4.422 9.908 1.00 65.50 222 GLY A O 1
ATOM 1670 N N . GLY A 1 223 ? 30.600 -4.997 8.137 1.00 63.81 223 GLY A N 1
ATOM 1671 C CA . GLY A 1 223 ? 29.297 -4.745 8.742 1.00 63.81 223 GLY A CA 1
ATOM 1672 C C . GLY A 1 223 ? 28.376 -4.036 7.762 1.00 63.81 223 GLY A C 1
ATOM 1673 O O . GLY A 1 223 ? 28.368 -2.817 7.711 1.00 63.81 223 GLY A O 1
ATOM 1674 N N . ASP A 1 224 ? 27.599 -4.824 7.020 1.00 55.97 224 ASP A N 1
ATOM 1675 C CA . ASP A 1 224 ? 26.542 -4.415 6.082 1.00 55.97 224 ASP A CA 1
ATOM 1676 C C . ASP A 1 224 ? 26.999 -4.060 4.647 1.00 55.97 224 ASP A C 1
ATOM 1678 O O . ASP A 1 224 ? 27.381 -2.945 4.298 1.00 55.97 224 ASP A O 1
ATOM 1682 N N . THR A 1 225 ? 26.951 -5.066 3.767 1.00 54.59 225 THR A N 1
ATOM 1683 C CA . THR A 1 225 ? 27.310 -5.005 2.337 1.00 54.59 225 THR A CA 1
ATOM 1684 C C . THR A 1 225 ? 26.191 -4.379 1.494 1.00 54.59 225 THR A C 1
ATOM 1686 O O . THR A 1 225 ? 25.738 -4.930 0.488 1.00 54.59 225 THR A O 1
ATOM 1689 N N . GLY A 1 226 ? 25.735 -3.191 1.893 1.00 71.75 226 GLY A N 1
ATOM 1690 C CA . GLY A 1 226 ? 24.754 -2.400 1.154 1.00 71.75 226 GLY A CA 1
ATOM 1691 C C . GLY A 1 226 ? 25.356 -1.784 -0.111 1.00 71.75 226 GLY A C 1
ATOM 1692 O O . GLY A 1 226 ? 25.667 -0.598 -0.140 1.00 71.75 226 GLY A O 1
ATOM 1693 N N . GLY A 1 227 ? 25.547 -2.579 -1.167 1.00 82.88 227 GLY A N 1
ATOM 1694 C CA . GLY A 1 227 ? 25.999 -2.072 -2.464 1.00 82.88 227 GLY A CA 1
ATOM 1695 C C . GLY A 1 227 ? 25.001 -1.067 -3.048 1.00 82.88 227 GLY A C 1
ATOM 1696 O O . GLY A 1 227 ? 23.814 -1.372 -3.208 1.00 82.88 227 GLY A O 1
ATOM 1697 N N . VAL A 1 228 ? 25.474 0.129 -3.408 1.00 88.25 228 VAL A N 1
ATOM 1698 C CA . VAL A 1 228 ? 24.624 1.154 -4.026 1.00 88.25 228 VAL A CA 1
ATOM 1699 C C . VAL A 1 228 ? 24.227 0.679 -5.420 1.00 88.25 228 VAL A C 1
ATOM 1701 O O . VAL A 1 228 ? 25.063 0.401 -6.281 1.00 88.25 228 VAL A O 1
ATOM 1704 N N . SER A 1 229 ? 22.920 0.543 -5.629 1.00 92.94 229 SER A N 1
ATOM 1705 C CA . SER A 1 229 ? 22.349 0.115 -6.903 1.00 92.94 229 SER A CA 1
ATOM 1706 C C . SER A 1 229 ? 21.927 1.324 -7.722 1.00 92.94 229 SER A C 1
ATOM 1708 O O . SER A 1 229 ? 21.088 2.107 -7.279 1.00 92.94 229 SER A O 1
ATOM 1710 N N . MET A 1 230 ? 22.490 1.439 -8.919 1.00 93.12 230 MET A N 1
ATOM 1711 C CA . MET A 1 230 ? 22.145 2.450 -9.912 1.00 93.12 230 MET A CA 1
ATOM 1712 C C . MET A 1 230 ? 21.258 1.845 -10.997 1.00 93.12 230 MET A C 1
ATOM 1714 O O . MET A 1 230 ? 21.431 0.678 -11.364 1.00 93.12 230 MET A O 1
ATOM 1718 N N . TYR A 1 231 ? 20.338 2.644 -11.523 1.00 95.00 231 TYR A N 1
ATOM 1719 C CA . TYR A 1 231 ? 19.361 2.243 -12.528 1.00 95.00 231 TYR A CA 1
ATOM 1720 C C . TYR A 1 231 ? 19.513 3.106 -13.783 1.00 95.00 231 TYR A C 1
ATOM 1722 O O . TYR A 1 231 ? 19.590 4.327 -13.690 1.00 95.00 231 TYR A O 1
ATOM 1730 N N . SER A 1 232 ? 19.547 2.485 -14.959 1.00 94.56 232 SER A N 1
ATOM 1731 C CA . SER A 1 232 ? 19.570 3.194 -16.244 1.00 94.56 232 SER A CA 1
ATOM 1732 C C . SER A 1 232 ? 18.742 2.470 -17.301 1.00 94.56 232 SER A C 1
ATOM 1734 O O . SER A 1 232 ? 18.525 1.256 -17.211 1.00 94.56 232 SER A O 1
ATOM 1736 N N . LEU A 1 233 ? 18.258 3.203 -18.306 1.00 93.50 233 LEU A N 1
ATOM 1737 C CA . LEU A 1 233 ? 17.585 2.597 -19.452 1.00 93.50 233 LEU A CA 1
ATOM 1738 C C . LEU A 1 233 ? 18.619 2.055 -20.453 1.00 93.50 233 LEU A C 1
ATOM 1740 O O . LEU A 1 233 ? 19.651 2.686 -20.688 1.00 93.50 233 LEU A O 1
ATOM 1744 N N . PRO A 1 234 ? 18.398 0.864 -21.030 1.00 92.19 234 PRO A N 1
ATOM 1745 C CA . PRO A 1 234 ? 19.244 0.350 -22.092 1.00 92.19 234 PRO A CA 1
ATOM 1746 C C . PRO A 1 234 ? 18.939 1.065 -23.417 1.00 92.19 234 PRO A C 1
ATOM 1748 O O . PRO A 1 234 ? 17.787 1.350 -23.727 1.00 92.19 234 PRO A O 1
ATOM 1751 N N . ALA A 1 235 ? 19.962 1.262 -24.252 1.00 89.88 235 ALA A N 1
ATOM 1752 C CA . ALA A 1 235 ? 19.794 1.837 -25.591 1.00 89.88 235 ALA A CA 1
ATOM 1753 C C . ALA A 1 235 ? 18.969 0.945 -26.542 1.00 89.88 235 ALA A C 1
ATOM 1755 O O . ALA A 1 235 ? 18.453 1.424 -27.551 1.00 89.88 235 ALA A O 1
ATOM 1756 N N . SER A 1 236 ? 18.851 -0.354 -26.239 1.00 90.88 236 SER A N 1
ATOM 1757 C CA . SER A 1 236 ? 18.045 -1.306 -27.002 1.00 90.88 236 SER A CA 1
ATOM 1758 C C . SER A 1 236 ? 17.332 -2.316 -26.101 1.00 90.88 236 SER A C 1
ATOM 1760 O O . SER A 1 236 ? 17.851 -2.755 -25.073 1.00 90.88 236 SER A O 1
ATOM 1762 N N . PHE A 1 237 ? 16.146 -2.748 -26.533 1.00 92.12 237 PHE A N 1
ATOM 1763 C CA . PHE A 1 237 ? 15.346 -3.775 -25.857 1.00 92.12 237 PHE A CA 1
ATOM 1764 C C . PHE A 1 237 ? 15.585 -5.188 -26.412 1.00 92.12 237 PHE A C 1
ATOM 1766 O O . PHE A 1 237 ? 14.749 -6.081 -26.253 1.00 92.12 237 PHE A O 1
ATOM 1773 N N . ALA A 1 238 ? 16.730 -5.427 -27.058 1.00 90.00 238 ALA A N 1
ATOM 1774 C CA . ALA A 1 238 ? 17.075 -6.741 -27.605 1.00 90.00 238 ALA A CA 1
ATOM 1775 C C . ALA A 1 238 ? 17.180 -7.823 -26.511 1.00 90.00 238 ALA A C 1
ATOM 1777 O O . ALA A 1 238 ? 16.859 -8.982 -26.750 1.00 90.00 238 ALA A O 1
ATOM 1778 N N . GLY A 1 239 ? 17.561 -7.439 -25.286 1.00 89.56 239 GLY A N 1
ATOM 1779 C CA . GLY A 1 239 ? 17.642 -8.346 -24.135 1.00 89.56 239 GLY A CA 1
ATOM 1780 C C . GLY A 1 239 ? 16.295 -8.719 -23.500 1.00 89.56 239 GLY A C 1
ATOM 1781 O O . GLY A 1 239 ? 16.262 -9.534 -22.573 1.00 89.56 239 GLY A O 1
ATOM 1782 N N . CYS A 1 240 ? 15.184 -8.130 -23.953 1.00 92.19 240 CYS A N 1
ATOM 1783 C CA . CYS A 1 240 ? 13.856 -8.427 -23.424 1.00 92.19 240 CYS A CA 1
ATOM 1784 C C . CYS A 1 240 ? 13.338 -9.745 -24.009 1.00 92.19 240 CYS A C 1
ATOM 1786 O O . CYS A 1 240 ? 13.094 -9.849 -25.206 1.00 92.19 240 CYS A O 1
ATOM 1788 N N . LYS A 1 241 ? 13.110 -10.751 -23.153 1.00 91.25 241 LYS A N 1
ATOM 1789 C CA . LYS A 1 241 ? 12.616 -12.078 -23.580 1.00 91.25 241 LYS A CA 1
ATOM 1790 C C . LYS A 1 241 ? 11.186 -12.057 -24.132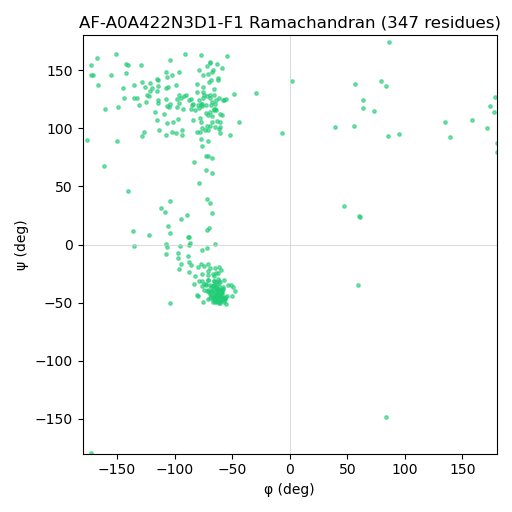 1.00 91.25 241 LYS A C 1
ATOM 1792 O O . LYS A 1 241 ? 10.798 -12.961 -24.858 1.00 91.25 241 LYS A O 1
ATOM 1797 N N . LYS A 1 242 ? 10.381 -11.075 -23.719 1.00 94.38 242 LYS A N 1
ATOM 1798 C CA . LYS A 1 242 ? 8.971 -10.932 -24.094 1.00 94.38 242 LYS A CA 1
ATOM 1799 C C . LYS A 1 242 ? 8.738 -9.521 -24.616 1.00 94.38 242 LYS A C 1
ATOM 1801 O O . LYS A 1 242 ? 9.257 -8.570 -24.038 1.00 94.38 242 LYS A O 1
ATOM 1806 N N . ARG A 1 243 ? 7.928 -9.396 -25.671 1.00 93.88 243 ARG A N 1
ATOM 1807 C CA . ARG A 1 243 ? 7.502 -8.096 -26.221 1.00 93.88 243 ARG A CA 1
ATOM 1808 C C . ARG A 1 243 ? 6.330 -7.494 -25.461 1.00 93.88 243 ARG A C 1
ATOM 1810 O O . ARG A 1 243 ? 6.229 -6.280 -25.400 1.00 93.88 243 ARG A O 1
ATOM 1817 N N . LYS A 1 244 ? 5.498 -8.330 -24.837 1.00 96.50 244 LYS A N 1
ATOM 1818 C CA . LYS A 1 244 ? 4.471 -7.914 -23.882 1.00 96.50 244 LYS A CA 1
ATOM 1819 C C . LYS A 1 244 ? 4.890 -8.347 -22.484 1.00 96.50 244 LYS A C 1
ATOM 1821 O O . LYS A 1 244 ? 4.968 -9.543 -22.194 1.00 96.50 244 LYS A O 1
ATOM 1826 N N . VAL A 1 245 ? 5.202 -7.381 -21.634 1.00 96.44 245 VAL A N 1
ATOM 1827 C CA . VAL A 1 245 ? 5.659 -7.604 -20.262 1.00 96.44 245 VAL A CA 1
ATOM 1828 C C . VAL A 1 245 ? 4.611 -7.053 -19.309 1.00 96.44 245 VAL A C 1
ATOM 1830 O O . VAL A 1 245 ? 4.242 -5.886 -19.386 1.00 96.44 245 VAL A O 1
ATOM 1833 N N . VAL A 1 246 ? 4.139 -7.906 -18.404 1.00 96.31 246 VAL A N 1
ATOM 1834 C CA . VAL A 1 246 ? 3.206 -7.528 -17.342 1.00 96.31 246 VAL A CA 1
ATOM 1835 C C . VAL A 1 246 ? 3.989 -7.448 -16.041 1.00 96.31 246 VAL A C 1
ATOM 1837 O O . VAL A 1 246 ? 4.612 -8.428 -15.633 1.00 96.31 246 VAL A O 1
ATOM 1840 N N . ILE A 1 247 ? 3.984 -6.277 -15.415 1.00 94.50 247 ILE A N 1
ATOM 1841 C CA . ILE A 1 247 ? 4.604 -6.037 -14.116 1.00 94.50 247 ILE A CA 1
ATOM 1842 C C . ILE A 1 247 ? 3.490 -6.099 -13.087 1.00 94.50 247 ILE A C 1
ATOM 1844 O O . ILE A 1 247 ? 2.767 -5.126 -12.876 1.00 94.50 247 ILE A O 1
ATOM 1848 N N . ASP A 1 248 ? 3.349 -7.275 -12.486 1.00 88.62 248 ASP A N 1
ATOM 1849 C CA . ASP A 1 248 ? 2.412 -7.478 -11.395 1.00 88.62 248 ASP A CA 1
ATOM 1850 C C . ASP A 1 248 ? 3.015 -6.977 -10.080 1.00 88.62 248 ASP A C 1
ATOM 1852 O O . ASP A 1 248 ? 4.161 -7.277 -9.731 1.00 88.62 248 ASP A O 1
ATOM 1856 N N . VAL A 1 249 ? 2.221 -6.188 -9.366 1.00 86.38 249 VAL A N 1
ATOM 1857 C CA . VAL A 1 249 ? 2.589 -5.541 -8.110 1.00 86.38 249 VAL A CA 1
ATOM 1858 C C . VAL A 1 249 ? 1.624 -5.944 -6.992 1.00 86.38 249 VAL A C 1
ATOM 1860 O O . VAL A 1 249 ? 1.732 -5.427 -5.886 1.00 86.38 249 VAL A O 1
ATOM 1863 N N . ALA A 1 250 ? 0.723 -6.907 -7.228 1.00 80.56 250 ALA A N 1
ATOM 1864 C CA . ALA A 1 250 ? -0.269 -7.368 -6.255 1.00 80.56 250 ALA A CA 1
ATOM 1865 C C . ALA A 1 250 ? 0.350 -7.702 -4.886 1.00 80.56 250 ALA A C 1
ATOM 1867 O O . ALA A 1 250 ? -0.113 -7.215 -3.855 1.00 80.56 250 ALA A O 1
ATOM 1868 N N . ASN A 1 251 ? 1.484 -8.410 -4.875 1.00 73.38 251 ASN A N 1
ATOM 1869 C CA . ASN A 1 251 ? 2.192 -8.773 -3.640 1.00 73.38 251 ASN A CA 1
ATOM 1870 C C . ASN A 1 251 ? 2.735 -7.559 -2.862 1.00 73.38 251 ASN A C 1
ATOM 1872 O O . ASN A 1 251 ? 2.925 -7.641 -1.653 1.00 73.38 251 ASN A O 1
ATOM 1876 N N . ALA A 1 252 ? 2.976 -6.439 -3.547 1.00 74.31 252 ALA A N 1
ATOM 1877 C CA . ALA A 1 252 ? 3.443 -5.180 -2.975 1.00 74.31 252 ALA A CA 1
ATOM 1878 C C . ALA A 1 252 ? 2.310 -4.134 -2.874 1.00 74.31 252 ALA A C 1
ATOM 1880 O O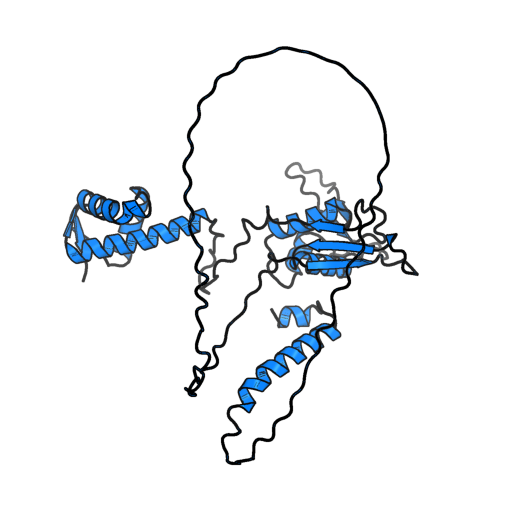 . ALA A 1 252 ? 2.567 -2.964 -2.620 1.00 74.31 252 ALA A O 1
ATOM 1881 N N . LEU A 1 253 ? 1.051 -4.514 -3.106 1.00 66.25 253 LEU A N 1
ATOM 1882 C CA . LEU A 1 253 ? -0.101 -3.635 -2.887 1.00 66.25 253 LEU A CA 1
ATOM 1883 C C . LEU A 1 253 ? -0.751 -3.859 -1.525 1.00 66.25 253 LEU A C 1
ATOM 1885 O O . LEU A 1 253 ? -1.421 -2.958 -1.028 1.00 66.25 253 LEU A O 1
ATOM 1889 N N . HIS A 1 254 ? -0.537 -5.014 -0.892 1.00 60.75 254 HIS A N 1
ATOM 1890 C CA . HIS A 1 254 ? -1.109 -5.305 0.426 1.00 60.75 254 HIS A CA 1
ATOM 1891 C C . HIS A 1 254 ? -0.670 -4.310 1.514 1.00 60.75 254 HIS A C 1
ATOM 1893 O O . HIS A 1 254 ? -1.384 -4.133 2.497 1.00 60.75 254 HIS A O 1
ATOM 1899 N N . HIS A 1 255 ? 0.451 -3.605 1.325 1.00 55.31 255 HIS A N 1
ATOM 1900 C CA . HIS A 1 255 ? 0.890 -2.516 2.205 1.00 55.31 255 HIS A CA 1
ATOM 1901 C C . HIS A 1 255 ? 0.484 -1.112 1.726 1.00 55.31 255 HIS A C 1
ATOM 1903 O O . HIS A 1 255 ? 0.819 -0.135 2.388 1.00 55.31 255 HIS A O 1
ATOM 1909 N N . TRP A 1 256 ? -0.192 -0.985 0.577 1.00 60.38 256 TRP A N 1
ATOM 1910 C CA . TRP A 1 256 ? -0.468 0.293 -0.092 1.00 60.38 256 TRP A CA 1
ATOM 1911 C C . TRP A 1 256 ? -1.924 0.744 -0.017 1.00 60.38 256 TRP A C 1
ATOM 1913 O O . TRP A 1 256 ? -2.380 1.460 -0.901 1.00 60.38 256 TRP A O 1
ATOM 1923 N N . VAL A 1 257 ? -2.681 0.355 1.011 1.00 55.62 257 VAL A N 1
ATOM 1924 C CA . VAL A 1 257 ? -4.009 0.950 1.212 1.00 55.62 257 VAL A CA 1
ATOM 1925 C C . VAL A 1 257 ? -3.819 2.330 1.849 1.00 55.62 257 VAL A C 1
ATOM 1927 O O . VAL A 1 257 ? -3.444 2.395 3.021 1.00 55.62 257 VAL A O 1
ATOM 1930 N N . PRO A 1 258 ? -4.059 3.442 1.126 1.00 52.03 258 PRO A N 1
ATOM 1931 C CA . PRO A 1 258 ? -3.995 4.769 1.707 1.00 52.03 258 PRO A CA 1
ATOM 1932 C C . PRO A 1 258 ? -5.287 4.939 2.501 1.00 52.03 258 PRO A C 1
ATOM 1934 O O . PRO A 1 258 ? -6.319 5.323 1.949 1.00 52.03 258 PRO A O 1
ATOM 1937 N N . TYR A 1 259 ? -5.277 4.585 3.783 1.00 50.06 259 TYR A N 1
ATOM 1938 C CA . TYR A 1 259 ? -6.361 5.025 4.646 1.00 50.06 259 TYR A CA 1
ATOM 1939 C C . TYR A 1 259 ? -6.152 6.497 4.968 1.00 50.06 259 TYR A C 1
ATOM 1941 O O . TYR A 1 259 ? -5.072 6.894 5.396 1.00 50.06 259 TYR A O 1
ATOM 1949 N N . LEU A 1 260 ? -7.208 7.265 4.682 1.00 48.12 260 LEU A N 1
ATOM 1950 C CA . LEU A 1 260 ? -7.505 8.621 5.139 1.00 48.12 260 LEU A CA 1
ATOM 1951 C C . LEU A 1 260 ? -6.512 9.130 6.186 1.00 48.12 260 LEU A C 1
ATOM 1953 O O . LEU A 1 260 ? -6.655 8.889 7.383 1.00 48.12 260 LEU A O 1
ATOM 1957 N N . GLN A 1 261 ? -5.519 9.864 5.697 1.00 43.62 261 GLN A N 1
ATOM 1958 C CA . GLN A 1 261 ? -4.684 10.753 6.486 1.00 43.62 261 GLN A CA 1
ATOM 1959 C C . GLN A 1 261 ? -5.545 11.975 6.858 1.00 43.62 261 GLN A C 1
ATOM 1961 O O . GLN A 1 261 ? -5.333 13.077 6.362 1.00 43.62 261 GLN A O 1
ATOM 1966 N N . ASP A 1 262 ? -6.600 11.755 7.643 1.00 39.16 262 ASP A N 1
ATOM 1967 C CA . ASP A 1 262 ? -7.374 12.836 8.245 1.00 39.16 262 ASP A CA 1
ATOM 1968 C C . ASP A 1 262 ? -6.662 13.251 9.533 1.00 39.16 262 ASP A C 1
ATOM 1970 O O . ASP A 1 262 ? -6.682 12.526 10.527 1.00 39.16 262 ASP A O 1
ATOM 1974 N N . GLY A 1 263 ? -6.020 14.420 9.494 1.00 40.88 263 GLY A N 1
ATOM 1975 C CA . GLY A 1 263 ? -5.520 15.113 10.681 1.00 40.88 263 GLY A CA 1
ATOM 1976 C C . GLY A 1 263 ? -4.093 15.652 10.542 1.00 40.88 263 GLY A C 1
ATOM 1977 O O . GLY A 1 263 ? -3.142 14.877 10.631 1.00 40.88 263 GLY A O 1
ATOM 1978 N N . PRO A 1 264 ? -3.914 16.973 10.368 1.00 47.53 264 PRO A N 1
ATOM 1979 C CA . PRO A 1 264 ? -2.621 17.632 10.467 1.00 47.53 264 PRO A CA 1
ATOM 1980 C C . PRO A 1 264 ? -2.315 17.930 11.941 1.00 47.53 264 PRO A C 1
ATOM 1982 O O . PRO A 1 264 ? -2.428 19.072 12.349 1.00 47.53 264 PRO A O 1
ATOM 1985 N N . ASP A 1 265 ? -2.031 16.908 12.746 1.00 48.22 265 ASP A N 1
ATOM 1986 C CA . ASP A 1 265 ? -1.336 17.040 14.041 1.00 48.22 265 ASP A CA 1
ATOM 1987 C C . ASP A 1 265 ? -1.203 15.649 14.669 1.00 48.22 265 ASP A C 1
ATOM 1989 O O . ASP A 1 265 ? -2.027 15.223 15.467 1.00 48.22 265 ASP A O 1
ATOM 1993 N N . ASP A 1 266 ? -0.219 14.881 14.204 1.00 42.69 266 ASP A N 1
ATOM 1994 C CA . ASP A 1 266 ? 0.634 14.053 15.063 1.00 42.69 266 ASP A CA 1
ATOM 1995 C C . ASP A 1 266 ? 1.557 13.201 14.190 1.00 42.69 266 ASP A C 1
ATOM 1997 O O . ASP A 1 266 ? 1.138 12.350 13.402 1.00 42.69 266 ASP A O 1
ATOM 2001 N N . SER A 1 267 ? 2.860 13.411 14.358 1.00 44.34 267 SER A N 1
ATOM 2002 C CA . SER A 1 267 ? 3.965 12.794 13.611 1.00 44.34 267 SER A CA 1
ATOM 2003 C C . SER A 1 267 ? 4.167 11.294 13.895 1.00 44.34 267 SER A C 1
ATOM 2005 O O . SER A 1 267 ? 5.295 10.803 13.938 1.00 44.34 267 SER A O 1
ATOM 2007 N N . LYS A 1 268 ? 3.085 10.541 14.109 1.00 46.34 268 LYS A N 1
ATOM 2008 C CA . LYS A 1 268 ? 3.082 9.088 14.320 1.00 46.34 268 LYS A CA 1
ATOM 2009 C C . LYS A 1 268 ? 1.906 8.419 13.609 1.00 46.34 268 LYS A C 1
ATOM 2011 O O . LYS A 1 268 ? 1.260 7.539 14.174 1.00 46.34 268 LYS A O 1
ATOM 2016 N N . ALA A 1 269 ? 1.656 8.782 12.351 1.00 45.88 269 ALA A N 1
ATOM 2017 C CA . ALA A 1 269 ? 0.866 7.948 11.447 1.00 45.88 269 ALA A CA 1
ATOM 2018 C C . ALA A 1 269 ? 1.655 6.661 11.141 1.00 45.88 269 ALA A C 1
ATOM 2020 O O . ALA A 1 269 ? 2.283 6.502 10.096 1.00 45.88 269 ALA A O 1
ATOM 2021 N N . ILE A 1 270 ? 1.691 5.757 12.121 1.00 49.84 270 ILE A N 1
ATOM 2022 C CA . ILE A 1 270 ? 2.134 4.382 11.947 1.00 49.84 270 ILE A CA 1
ATOM 2023 C C . ILE A 1 270 ? 1.226 3.797 10.873 1.00 49.84 270 ILE A C 1
ATOM 2025 O O . ILE A 1 270 ? 0.005 3.844 11.011 1.00 49.84 270 ILE A O 1
ATOM 2029 N N . VAL A 1 271 ? 1.831 3.266 9.812 1.00 49.19 271 VAL A N 1
ATOM 2030 C CA . VAL A 1 271 ? 1.169 2.420 8.817 1.00 49.19 271 VAL A CA 1
ATOM 2031 C C . VAL A 1 271 ? 0.457 1.305 9.582 1.00 49.19 271 VAL A C 1
ATOM 2033 O O . VAL A 1 271 ? 1.078 0.316 9.969 1.00 49.19 271 VAL A O 1
ATOM 2036 N N . MET A 1 272 ? -0.826 1.494 9.896 1.00 52.50 272 MET A N 1
ATOM 2037 C CA . MET A 1 272 ? -1.605 0.456 10.549 1.00 52.50 272 MET A CA 1
ATOM 2038 C C . MET A 1 272 ? -1.863 -0.597 9.485 1.00 52.50 272 MET A C 1
ATOM 2040 O O . MET A 1 272 ? -2.538 -0.347 8.487 1.00 52.50 272 MET A O 1
ATOM 2044 N N . THR A 1 273 ? -1.269 -1.770 9.682 1.00 61.16 273 THR A N 1
ATOM 2045 C CA . THR A 1 273 ? -1.595 -2.963 8.906 1.00 61.16 273 THR A CA 1
ATOM 2046 C C . THR A 1 273 ? -3.101 -3.221 8.984 1.00 61.16 273 THR A C 1
ATOM 2048 O O . THR A 1 273 ? -3.785 -2.708 9.873 1.00 61.16 273 THR A O 1
ATOM 2051 N N . VAL A 1 274 ? -3.640 -4.025 8.066 1.00 66.12 274 VAL A N 1
ATOM 2052 C CA . VAL A 1 274 ? -5.067 -4.400 8.067 1.00 66.12 274 VAL A CA 1
ATOM 2053 C C . VAL A 1 274 ? -5.526 -4.879 9.454 1.00 66.12 274 VAL A C 1
ATOM 2055 O O . VAL A 1 274 ? -6.611 -4.511 9.898 1.00 66.12 274 VAL A O 1
ATOM 2058 N N . ASP A 1 275 ? -4.659 -5.585 10.185 1.00 70.06 275 ASP A N 1
ATOM 2059 C CA . ASP A 1 275 ? -4.902 -5.993 11.574 1.00 70.06 275 ASP A CA 1
ATOM 2060 C C . ASP A 1 275 ? -5.088 -4.803 12.525 1.00 70.06 275 ASP A C 1
ATOM 2062 O O . ASP A 1 275 ? -6.043 -4.769 13.297 1.00 70.06 275 ASP A O 1
ATOM 2066 N N . GLY A 1 276 ? -4.240 -3.775 12.421 1.00 77.06 276 GLY A N 1
ATOM 2067 C CA . GLY A 1 276 ? -4.378 -2.549 13.208 1.00 77.06 276 GLY A CA 1
ATOM 2068 C C . GLY A 1 276 ? -5.690 -1.812 12.925 1.00 77.06 276 GLY A C 1
ATOM 2069 O O . GLY A 1 276 ? -6.313 -1.280 13.843 1.00 77.06 276 GLY A O 1
ATOM 2070 N N . ILE A 1 277 ? -6.161 -1.833 11.677 1.00 75.69 277 ILE A N 1
ATOM 2071 C CA . ILE A 1 277 ? -7.447 -1.234 11.298 1.00 75.69 277 ILE A CA 1
ATOM 2072 C C . ILE A 1 277 ? -8.599 -2.003 11.946 1.00 75.69 277 ILE A C 1
ATOM 2074 O O . ILE A 1 277 ? -9.452 -1.392 12.596 1.00 75.69 277 ILE A O 1
ATOM 2078 N N . LEU A 1 278 ? -8.599 -3.333 11.831 1.00 84.19 278 LEU A N 1
ATOM 2079 C CA . LEU A 1 278 ? -9.615 -4.184 12.451 1.00 84.19 278 LEU A CA 1
ATOM 2080 C C . LEU A 1 278 ? -9.642 -4.006 13.971 1.00 84.19 278 LEU A C 1
ATOM 2082 O O . LEU A 1 278 ? -10.719 -3.927 14.562 1.00 84.19 278 LEU A O 1
ATOM 2086 N N . ASP A 1 279 ? -8.480 -3.872 14.605 1.00 87.44 279 ASP A N 1
ATOM 2087 C CA . ASP A 1 279 ? -8.386 -3.626 16.041 1.00 87.44 279 ASP A CA 1
ATOM 2088 C C . ASP A 1 279 ? -8.973 -2.267 16.435 1.00 87.44 279 ASP A C 1
ATOM 2090 O O . ASP A 1 279 ? -9.705 -2.187 17.424 1.00 87.44 279 ASP A O 1
ATOM 2094 N N . THR A 1 280 ? -8.738 -1.206 15.652 1.00 87.81 280 THR A N 1
ATOM 2095 C CA . THR A 1 280 ? -9.373 0.099 15.913 1.00 87.81 280 THR A CA 1
ATOM 2096 C C . THR A 1 280 ? -10.888 0.058 15.727 1.00 87.81 280 THR A C 1
ATOM 2098 O O . THR A 1 280 ? -11.618 0.647 16.523 1.00 87.81 280 THR A O 1
ATOM 2101 N N . GLU A 1 281 ? -11.392 -0.657 14.718 1.00 91.25 281 GLU A N 1
ATOM 2102 C CA . GLU A 1 281 ? -12.831 -0.809 14.495 1.00 91.25 281 GLU A CA 1
ATOM 2103 C C . GLU A 1 281 ? -13.492 -1.584 15.642 1.00 91.25 281 GLU A C 1
ATOM 2105 O O . GLU A 1 281 ? -14.515 -1.155 16.187 1.00 91.25 281 GLU A O 1
ATOM 2110 N N . ARG A 1 282 ? -12.879 -2.701 16.055 1.00 94.75 282 ARG A N 1
ATOM 2111 C CA . ARG A 1 282 ? -13.333 -3.502 17.197 1.00 94.75 282 ARG A CA 1
ATOM 2112 C C . ARG A 1 282 ? -13.327 -2.683 18.480 1.00 94.75 282 ARG A C 1
ATOM 2114 O O . ARG A 1 282 ? -14.290 -2.758 19.238 1.00 94.75 282 ARG A O 1
ATOM 2121 N N . LEU A 1 283 ? -12.291 -1.873 18.704 1.00 93.88 283 LEU A N 1
ATOM 2122 C CA . LEU A 1 283 ? -12.190 -1.014 19.881 1.00 93.88 283 LEU A CA 1
ATOM 2123 C C . LEU A 1 283 ? -13.310 0.034 19.920 1.00 93.88 283 LEU A C 1
ATOM 2125 O O . LEU A 1 283 ? -13.971 0.156 20.944 1.00 93.88 283 LEU A O 1
ATOM 2129 N N . ARG A 1 284 ? -13.610 0.705 18.799 1.00 94.06 284 ARG A N 1
ATOM 2130 C CA . ARG A 1 284 ? -14.728 1.667 18.718 1.00 94.06 284 ARG A CA 1
ATOM 2131 C C . ARG A 1 284 ? -16.087 1.009 18.975 1.00 94.06 284 ARG A C 1
ATOM 2133 O O . ARG A 1 284 ? -16.922 1.559 19.691 1.00 94.06 284 ARG A O 1
ATOM 2140 N N . LYS A 1 285 ? -16.320 -0.186 18.415 1.00 96.44 285 LYS A N 1
ATOM 2141 C CA . LYS A 1 285 ? -17.541 -0.970 18.682 1.00 96.44 285 LYS A CA 1
ATOM 2142 C C . LYS A 1 285 ? -17.639 -1.381 20.151 1.00 96.44 285 LYS A C 1
ATOM 2144 O O . LYS A 1 285 ? -18.729 -1.354 20.720 1.00 96.44 285 LYS A O 1
ATOM 2149 N N . LEU A 1 286 ? -16.506 -1.726 20.762 1.00 97.56 286 LEU A N 1
ATOM 2150 C CA . LEU A 1 286 ? -16.417 -2.068 22.175 1.00 97.56 286 LEU A CA 1
ATOM 2151 C C . LEU A 1 286 ? -16.723 -0.863 23.072 1.00 97.56 286 LEU A C 1
ATOM 2153 O O . LEU A 1 286 ? -17.556 -0.991 23.964 1.00 97.56 286 LEU A O 1
ATOM 2157 N N . GLU A 1 287 ? -16.145 0.308 22.790 1.00 96.75 287 GLU A N 1
ATOM 2158 C CA . GLU A 1 287 ? -16.431 1.564 23.501 1.00 96.75 287 GLU A CA 1
ATOM 2159 C C . GLU A 1 287 ? -17.928 1.890 23.473 1.00 96.75 287 GLU A C 1
ATOM 2161 O O . GLU A 1 287 ? -18.545 2.085 24.521 1.00 96.75 287 GLU A O 1
ATOM 2166 N N . ALA A 1 288 ? -18.540 1.865 22.285 1.00 97.00 288 ALA A N 1
ATOM 2167 C CA . ALA A 1 288 ? -19.968 2.126 22.127 1.00 97.00 288 ALA A CA 1
ATOM 2168 C C . ALA A 1 288 ? -20.837 1.120 22.904 1.00 97.00 288 ALA A C 1
ATOM 2170 O O . ALA A 1 288 ? -21.842 1.499 23.509 1.00 97.00 288 ALA A O 1
ATOM 2171 N N . ALA A 1 289 ? -20.451 -0.160 22.921 1.00 97.75 289 ALA A N 1
ATOM 2172 C CA . ALA A 1 289 ? -21.162 -1.187 23.673 1.00 97.75 289 ALA A CA 1
ATOM 2173 C C . ALA A 1 289 ? -21.043 -0.986 25.192 1.00 97.75 289 ALA A C 1
ATOM 2175 O 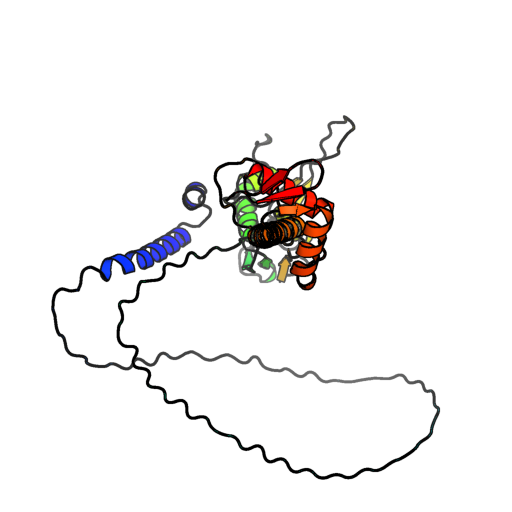O . ALA A 1 289 ? -22.052 -1.105 25.887 1.00 97.75 289 ALA A O 1
ATOM 2176 N N . VAL A 1 290 ? -19.852 -0.642 25.698 1.00 97.75 290 VAL A N 1
ATOM 2177 C CA . VAL A 1 290 ? -19.629 -0.343 27.122 1.00 97.75 290 VAL A CA 1
ATOM 2178 C C . VAL A 1 290 ? -20.469 0.855 27.552 1.00 97.75 290 VAL A C 1
ATOM 2180 O O . VAL A 1 290 ? -21.214 0.751 28.525 1.00 97.75 290 VAL A O 1
ATOM 2183 N N . VAL A 1 291 ? -20.415 1.962 26.803 1.00 97.62 291 VAL A N 1
ATOM 2184 C CA . VAL A 1 291 ? -21.203 3.171 27.094 1.00 97.62 291 VAL A CA 1
ATOM 2185 C C . VAL A 1 291 ? -22.699 2.860 27.080 1.00 97.62 291 VAL A C 1
ATOM 2187 O O . VAL A 1 291 ? -23.417 3.288 27.978 1.00 97.62 291 VAL A O 1
ATOM 2190 N N . ARG A 1 292 ? -23.179 2.060 26.119 1.00 97.50 292 ARG A N 1
ATOM 2191 C CA . ARG A 1 292 ? -24.587 1.641 26.053 1.00 97.50 292 ARG A CA 1
ATOM 2192 C C . ARG A 1 292 ? -25.029 0.865 27.299 1.00 97.50 292 ARG A C 1
ATOM 2194 O O . ARG A 1 292 ? -26.080 1.182 27.844 1.00 97.50 292 ARG A O 1
ATOM 2201 N N . VAL A 1 293 ? -24.244 -0.115 27.758 1.00 97.88 293 VAL A N 1
ATOM 2202 C CA . VAL A 1 293 ? -24.564 -0.903 28.968 1.00 97.88 293 VAL A CA 1
ATOM 2203 C C . VAL A 1 293 ? -24.514 -0.030 30.222 1.00 97.88 293 VAL A C 1
ATOM 2205 O O . VAL A 1 293 ? -25.422 -0.078 31.051 1.00 97.88 293 VAL A O 1
ATOM 2208 N N . MET A 1 294 ? -23.477 0.798 30.349 1.00 97.81 294 MET A N 1
ATOM 2209 C CA . MET A 1 294 ? -23.295 1.679 31.503 1.00 97.81 294 MET A CA 1
ATOM 2210 C C . MET A 1 294 ? -24.375 2.759 31.588 1.00 97.81 294 MET A C 1
ATOM 2212 O O . MET A 1 294 ? -24.827 3.069 32.686 1.00 97.81 294 MET A O 1
ATOM 2216 N N . LYS A 1 295 ? -24.855 3.265 30.449 1.00 97.31 295 LYS A N 1
ATOM 2217 C CA . LYS A 1 295 ? -25.977 4.206 30.391 1.00 97.31 295 LYS A CA 1
ATOM 2218 C C . LYS A 1 295 ? -27.299 3.586 30.860 1.00 97.31 295 LYS A C 1
ATOM 2220 O O . LYS A 1 295 ? -28.130 4.299 31.403 1.00 97.31 295 LYS A O 1
ATOM 2225 N N . GLU A 1 296 ? -27.506 2.284 30.654 1.00 97.19 296 GLU A N 1
ATOM 2226 C CA . GLU A 1 296 ? -28.719 1.583 31.103 1.00 97.19 296 GLU A CA 1
ATOM 2227 C C . GLU A 1 296 ? -28.661 1.219 32.594 1.00 97.19 296 GLU A C 1
ATOM 2229 O O . GLU A 1 296 ? -29.649 1.358 33.312 1.00 97.19 296 GLU A O 1
ATOM 2234 N N . LYS A 1 297 ? -27.512 0.720 33.065 1.00 96.69 297 LYS A N 1
ATOM 2235 C CA . LYS A 1 297 ? -27.374 0.171 34.424 1.00 96.69 297 LYS A CA 1
ATOM 2236 C C . LYS A 1 297 ? -26.850 1.173 35.453 1.00 96.69 297 LYS A C 1
ATOM 2238 O O . LYS A 1 297 ? -27.002 0.925 36.643 1.00 96.69 297 LYS A O 1
ATOM 2243 N N . HIS A 1 298 ? -26.258 2.287 35.015 1.00 96.75 298 HIS A N 1
ATOM 2244 C CA . HIS A 1 298 ? -25.623 3.358 35.801 1.00 96.75 298 HIS A CA 1
ATOM 2245 C C . HIS A 1 298 ? -24.445 2.949 36.705 1.00 96.75 298 HIS A C 1
ATOM 2247 O O . HIS A 1 298 ? -23.502 3.725 36.844 1.00 96.75 298 HIS A O 1
ATOM 2253 N N . SER A 1 299 ? -24.451 1.756 37.296 1.00 96.94 299 SER A N 1
ATOM 2254 C CA . SER A 1 299 ? -23.365 1.196 38.099 1.00 96.94 299 SER A CA 1
ATOM 2255 C C . SER A 1 299 ? -23.285 -0.313 37.891 1.00 96.94 299 SER A C 1
ATOM 2257 O O . SER A 1 299 ? -24.316 -0.987 37.867 1.00 96.94 299 SER A O 1
ATOM 2259 N N . LEU A 1 300 ? -22.078 -0.850 37.702 1.00 97.44 300 LEU A N 1
ATOM 2260 C CA . LEU A 1 300 ? -21.894 -2.276 37.439 1.00 97.44 300 LEU A CA 1
ATOM 2261 C C . LEU A 1 300 ? -20.505 -2.788 37.851 1.00 97.44 300 LEU A C 1
ATOM 2263 O O . LEU A 1 300 ? -19.503 -2.084 37.704 1.00 97.44 300 LEU A O 1
ATOM 2267 N N . ALA A 1 301 ? -20.431 -4.035 38.324 1.00 97.88 301 ALA A N 1
ATOM 2268 C CA . ALA A 1 301 ? -19.163 -4.701 38.623 1.00 97.88 301 ALA A CA 1
ATOM 2269 C C . ALA A 1 301 ? -18.395 -5.073 37.338 1.00 97.88 301 ALA A C 1
ATOM 2271 O O . ALA A 1 301 ? -18.986 -5.298 36.281 1.00 97.88 301 ALA A O 1
ATOM 2272 N N . HIS A 1 302 ? -17.064 -5.180 37.420 1.00 97.19 302 HIS A N 1
ATOM 2273 C CA . HIS A 1 302 ? -16.194 -5.475 36.276 1.00 97.19 302 HIS A CA 1
ATOM 2274 C C . HIS A 1 302 ? -16.563 -6.778 35.558 1.00 97.19 302 HIS A C 1
ATOM 2276 O O . HIS A 1 302 ? -16.622 -6.797 34.328 1.00 97.19 302 HIS A O 1
ATOM 2282 N N . SER A 1 303 ? -16.824 -7.848 36.319 1.00 97.06 303 SER A N 1
ATOM 2283 C CA . SER A 1 303 ? -17.234 -9.157 35.792 1.00 97.06 303 SER A CA 1
ATOM 2284 C C . SER A 1 303 ? -18.539 -9.069 35.011 1.00 97.06 303 SER A C 1
ATOM 2286 O O . SER A 1 303 ? -18.655 -9.603 33.906 1.00 97.06 303 SER A O 1
ATOM 2288 N N . ASP A 1 304 ? -19.504 -8.348 35.569 1.00 98.00 304 ASP A N 1
ATOM 2289 C CA . ASP A 1 304 ? -20.851 -8.243 35.024 1.00 98.00 304 ASP A CA 1
ATOM 2290 C C . ASP A 1 304 ? -20.839 -7.368 33.771 1.00 98.00 304 ASP A C 1
ATOM 2292 O O . ASP A 1 304 ? -21.549 -7.648 32.802 1.00 98.00 304 ASP A O 1
ATOM 2296 N N . LEU A 1 305 ? -19.972 -6.348 33.749 1.00 97.94 305 LEU A N 1
ATOM 2297 C CA . LEU A 1 305 ? -19.846 -5.419 32.628 1.00 97.94 305 LEU A CA 1
ATOM 2298 C C . LEU A 1 305 ? -19.199 -6.134 31.457 1.00 97.94 305 LEU A C 1
ATOM 2300 O O . LEU A 1 305 ? -19.706 -6.075 30.340 1.00 97.94 305 LEU A O 1
ATOM 2304 N N . PHE A 1 306 ? -18.118 -6.863 31.734 1.00 98.06 306 PHE A N 1
ATOM 2305 C CA . PHE A 1 306 ? -17.456 -7.698 30.746 1.00 98.06 306 PHE A CA 1
ATOM 2306 C C . PHE A 1 306 ? -18.427 -8.720 30.146 1.00 98.06 306 PHE A C 1
ATOM 2308 O O . PHE A 1 306 ? -18.529 -8.817 28.927 1.00 98.06 306 PHE A O 1
ATOM 2315 N N . THR A 1 307 ? -19.190 -9.426 30.985 1.00 98.19 307 THR A N 1
ATOM 2316 C CA . THR A 1 307 ? -20.143 -10.453 30.534 1.00 98.19 307 THR A CA 1
ATOM 2317 C C . THR A 1 307 ? -21.267 -9.851 29.690 1.00 98.19 307 THR A C 1
ATOM 2319 O O . THR A 1 307 ? -21.567 -10.358 28.609 1.00 98.19 307 THR A O 1
ATOM 2322 N N . SER A 1 308 ? -21.843 -8.727 30.130 1.00 97.94 308 SER A N 1
ATOM 2323 C CA . SER A 1 308 ? -22.910 -8.025 29.404 1.00 97.94 308 SER A CA 1
ATOM 2324 C C . SER A 1 308 ? -22.432 -7.519 28.041 1.00 97.94 308 SER A C 1
ATOM 2326 O O . SER A 1 308 ? -23.117 -7.670 27.032 1.00 97.94 308 SER A O 1
ATOM 2328 N N . VAL A 1 309 ? -21.226 -6.951 27.986 1.00 97.94 309 VAL A N 1
ATOM 2329 C CA . VAL A 1 309 ? -20.636 -6.433 26.746 1.00 97.94 309 VAL A CA 1
ATOM 2330 C C . VAL A 1 309 ? -20.223 -7.568 25.804 1.00 97.94 309 VAL A C 1
ATOM 2332 O O . VAL A 1 309 ? -20.470 -7.475 24.602 1.00 97.94 309 VAL A O 1
ATOM 2335 N N . ALA A 1 310 ? -19.653 -8.656 26.328 1.00 97.19 310 ALA A N 1
ATOM 2336 C CA . ALA A 1 310 ? -19.301 -9.836 25.541 1.00 97.19 310 ALA A CA 1
ATOM 2337 C C . ALA A 1 310 ? -20.541 -10.480 24.903 1.00 97.19 310 ALA A C 1
ATOM 2339 O O . ALA A 1 310 ? -20.512 -10.808 23.718 1.00 97.19 310 ALA A O 1
ATOM 2340 N N . ALA A 1 311 ? -21.650 -10.580 25.643 1.00 97.56 311 ALA A N 1
ATOM 2341 C CA . ALA A 1 311 ? -22.917 -11.081 25.115 1.00 97.56 311 ALA A CA 1
ATOM 2342 C C . ALA A 1 311 ? -23.472 -10.197 23.982 1.00 97.56 311 ALA A C 1
ATOM 2344 O O . ALA A 1 311 ? -23.981 -10.712 22.991 1.00 97.56 311 ALA A O 1
ATOM 2345 N N . LEU A 1 312 ? -23.327 -8.871 24.086 1.00 96.69 312 LEU A N 1
ATOM 2346 C CA . LEU A 1 312 ? -23.787 -7.931 23.057 1.00 96.69 312 LEU A CA 1
ATOM 2347 C C . LEU A 1 312 ? -22.952 -7.957 21.771 1.00 96.69 312 LEU A C 1
ATOM 2349 O O . LEU A 1 312 ? -23.458 -7.573 20.718 1.00 96.69 312 LEU A O 1
ATOM 2353 N N . LEU A 1 313 ? -21.680 -8.351 21.851 1.00 97.00 313 LEU A N 1
ATOM 2354 C CA . LEU A 1 313 ? -20.741 -8.316 20.725 1.00 97.00 313 LEU A CA 1
ATOM 2355 C C . LEU A 1 313 ? -20.409 -9.697 20.152 1.00 97.00 313 LEU A C 1
ATOM 2357 O O . LEU A 1 313 ? -19.674 -9.767 19.169 1.00 97.00 313 LEU A O 1
ATOM 2361 N N . VAL A 1 314 ? -20.986 -10.775 20.694 1.00 96.25 314 VAL A N 1
ATOM 2362 C CA . VAL A 1 314 ? -20.697 -12.163 20.292 1.00 96.25 314 VAL A CA 1
ATOM 2363 C C . VAL A 1 314 ? -20.927 -12.430 18.799 1.00 96.25 314 VAL A C 1
ATOM 2365 O O . VAL A 1 314 ? -20.221 -13.234 18.200 1.00 96.25 314 VAL A O 1
ATOM 2368 N N . THR A 1 315 ? -21.870 -11.721 18.171 1.00 95.38 315 THR A N 1
ATOM 2369 C CA . THR A 1 315 ? -22.160 -11.819 16.730 1.00 95.38 315 THR A CA 1
ATOM 2370 C C . THR A 1 315 ? -21.142 -11.088 15.853 1.00 95.38 315 THR A C 1
ATOM 2372 O O . THR A 1 315 ? -21.097 -11.318 14.648 1.00 95.38 315 THR A O 1
ATOM 2375 N N . HIS A 1 316 ? -20.338 -10.194 16.435 1.00 93.19 316 HIS A N 1
ATOM 2376 C CA . HIS A 1 316 ? -19.369 -9.369 15.722 1.00 93.19 316 HIS A CA 1
ATOM 2377 C C . HIS A 1 316 ? -17.936 -9.874 15.908 1.00 93.19 316 HIS A C 1
ATOM 2379 O O . HIS A 1 316 ? -17.206 -9.998 14.927 1.00 93.19 316 HIS A O 1
ATOM 2385 N N . PHE A 1 317 ? -17.510 -10.122 17.150 1.00 94.88 317 PHE A N 1
ATOM 2386 C CA . PHE A 1 317 ? -16.182 -10.649 17.475 1.00 94.88 317 PHE A CA 1
ATOM 2387 C C . PHE A 1 317 ? -16.102 -11.119 18.935 1.00 94.88 317 PHE A C 1
ATOM 2389 O O . PHE A 1 317 ? -16.875 -10.699 19.794 1.00 94.88 317 PHE A O 1
ATOM 2396 N N . VAL A 1 318 ? -15.110 -11.960 19.235 1.00 95.44 318 VAL A N 1
ATOM 2397 C CA . VAL A 1 318 ? -14.823 -12.400 20.607 1.00 95.44 318 VAL A CA 1
ATOM 2398 C C . VAL A 1 318 ? -14.119 -11.279 21.371 1.00 95.44 318 VAL A C 1
ATOM 2400 O O . VAL A 1 318 ? -13.026 -10.848 20.999 1.00 95.44 318 VAL A O 1
ATOM 2403 N N . VAL A 1 319 ? -14.736 -10.808 22.456 1.00 96.38 319 VAL A N 1
ATOM 2404 C CA . VAL A 1 319 ? -14.159 -9.772 23.323 1.00 96.38 319 VAL A CA 1
ATOM 2405 C C . VAL A 1 319 ? -13.091 -10.393 24.220 1.00 96.38 319 VAL A C 1
ATOM 2407 O O . VAL A 1 319 ? -13.371 -11.291 25.012 1.00 96.38 319 VAL A O 1
ATOM 2410 N N . THR A 1 320 ? -11.858 -9.897 24.125 1.00 96.12 320 THR A N 1
ATOM 2411 C CA . THR A 1 320 ? -10.753 -10.343 24.984 1.00 96.12 320 THR A CA 1
ATOM 2412 C C . THR A 1 320 ? -10.568 -9.407 26.181 1.00 96.12 320 THR A C 1
ATOM 2414 O O . THR A 1 320 ? -10.799 -8.197 26.096 1.00 96.12 320 THR A O 1
ATOM 2417 N N . GLY A 1 321 ? -10.113 -9.951 27.314 1.00 95.88 321 GLY A N 1
ATOM 2418 C CA . GLY A 1 321 ? -9.850 -9.175 28.533 1.00 95.88 321 GLY A CA 1
ATOM 2419 C C . GLY A 1 321 ? -8.895 -7.982 28.336 1.00 95.88 321 GLY A C 1
ATOM 2420 O O . GLY A 1 321 ? -9.205 -6.894 28.824 1.00 95.88 321 GLY A O 1
ATOM 2421 N N . PRO A 1 322 ? -7.766 -8.120 27.610 1.00 95.31 322 PRO A N 1
ATOM 2422 C CA . PRO A 1 322 ? -6.867 -6.998 27.330 1.00 95.31 322 PRO A CA 1
ATOM 2423 C C . PRO A 1 322 ? -7.527 -5.863 26.534 1.00 95.31 322 PRO A C 1
ATOM 2425 O O . PRO A 1 322 ? -7.362 -4.697 26.894 1.00 95.31 322 PRO A O 1
ATOM 2428 N N . MET A 1 323 ? -8.318 -6.187 25.501 1.00 94.44 323 MET A N 1
ATOM 2429 C CA . MET A 1 323 ? -9.049 -5.184 24.713 1.00 94.44 323 MET A CA 1
ATOM 2430 C C . MET A 1 323 ? -10.069 -4.438 25.570 1.00 94.44 323 MET A C 1
ATOM 2432 O O . MET A 1 323 ? -10.155 -3.213 25.515 1.00 94.44 323 MET A O 1
ATOM 2436 N N . PHE A 1 324 ? -10.803 -5.176 26.403 1.00 97.44 324 PHE A N 1
ATOM 2437 C CA . PHE A 1 324 ? -11.780 -4.602 27.316 1.00 97.44 324 PHE A CA 1
ATOM 2438 C C . PHE A 1 324 ? -11.139 -3.679 28.353 1.00 97.44 324 PHE A C 1
ATOM 2440 O O . PHE A 1 324 ? -11.605 -2.560 28.542 1.00 97.44 324 PHE A O 1
ATOM 2447 N N . LYS A 1 325 ? -10.030 -4.095 28.976 1.00 96.31 325 LYS A N 1
ATOM 2448 C CA . LYS A 1 325 ? -9.291 -3.250 29.925 1.00 96.31 325 LYS A CA 1
ATOM 2449 C C . LYS A 1 325 ? -8.811 -1.954 29.273 1.00 96.31 325 LYS A C 1
ATOM 2451 O O . LYS A 1 325 ? -9.023 -0.893 29.846 1.00 96.31 325 LYS A O 1
ATOM 2456 N N . ARG A 1 326 ? -8.234 -2.033 28.067 1.00 95.31 326 ARG A N 1
ATOM 2457 C CA . ARG A 1 326 ? -7.794 -0.852 27.307 1.00 95.31 326 ARG A CA 1
ATOM 2458 C C . ARG A 1 326 ? -8.955 0.104 27.020 1.00 95.31 326 ARG A C 1
ATOM 2460 O O . ARG A 1 326 ? -8.816 1.300 27.240 1.00 95.31 326 ARG A O 1
ATOM 2467 N N . CYS A 1 327 ? -10.089 -0.433 26.576 1.00 96.81 327 CYS A N 1
ATOM 2468 C CA . CYS A 1 327 ? -11.309 0.332 26.324 1.00 96.81 327 CYS A CA 1
ATOM 2469 C C . CYS A 1 327 ? -11.818 1.039 27.591 1.00 96.81 327 CYS A C 1
ATOM 2471 O O . CYS A 1 327 ? -12.074 2.238 27.571 1.00 96.81 327 CYS A O 1
ATOM 2473 N N . VAL A 1 328 ? -11.902 0.323 28.715 1.00 96.88 328 VAL A N 1
ATOM 2474 C CA . VAL A 1 328 ? -12.331 0.892 30.001 1.00 96.88 328 VAL A CA 1
ATOM 2475 C C . VAL A 1 328 ? -11.390 2.009 30.456 1.00 96.88 328 VAL A C 1
ATOM 2477 O O . VAL A 1 328 ? -11.872 3.051 30.883 1.00 96.88 328 VAL A O 1
ATOM 2480 N N . THR A 1 329 ? -10.069 1.839 30.332 1.00 96.81 329 THR A N 1
ATOM 2481 C CA . THR A 1 329 ? -9.097 2.899 30.648 1.00 96.81 329 THR A CA 1
ATOM 2482 C C . THR A 1 329 ? -9.343 4.157 29.812 1.00 96.81 329 THR A C 1
ATOM 2484 O O . THR A 1 329 ? -9.433 5.240 30.378 1.00 96.81 329 THR A O 1
ATOM 2487 N N . GLN A 1 330 ? -9.555 4.014 28.500 1.00 96.19 330 GLN A N 1
ATOM 2488 C CA . GLN A 1 330 ? -9.844 5.147 27.609 1.00 96.19 330 GLN A CA 1
ATOM 2489 C C . GLN A 1 330 ? -11.164 5.850 27.948 1.00 96.19 330 GLN A C 1
ATOM 2491 O O . GLN A 1 330 ? -11.260 7.072 27.858 1.00 96.19 330 GLN A O 1
ATOM 2496 N N . LEU A 1 331 ? -12.187 5.097 28.357 1.00 96.75 331 LEU A N 1
ATOM 2497 C CA . LEU A 1 331 ? -13.466 5.670 28.781 1.00 96.75 331 LEU A CA 1
ATOM 2498 C C . LEU A 1 331 ? -13.372 6.392 30.131 1.00 96.75 331 LEU A C 1
ATOM 2500 O O . LEU A 1 331 ? -14.093 7.366 30.331 1.00 96.75 331 LEU A O 1
ATOM 2504 N N . ILE A 1 332 ? -12.487 5.950 31.031 1.00 96.56 332 ILE A N 1
ATOM 2505 C CA . ILE A 1 332 ? -12.188 6.661 32.284 1.00 96.56 332 ILE A CA 1
ATOM 2506 C C . ILE A 1 332 ? -11.443 7.967 31.993 1.00 96.56 332 ILE A C 1
ATOM 2508 O O . ILE A 1 332 ? -11.819 9.008 32.518 1.00 96.56 332 ILE A O 1
ATOM 2512 N N . GLU A 1 333 ? -10.423 7.931 31.131 1.00 96.75 333 GLU A N 1
ATOM 2513 C CA . GLU A 1 333 ? -9.652 9.119 30.727 1.00 96.75 333 GLU A CA 1
ATOM 2514 C C . GLU A 1 333 ? -10.524 10.186 30.051 1.00 96.75 333 GLU A C 1
ATOM 2516 O O . GLU A 1 333 ? -10.275 11.377 30.195 1.00 96.75 333 GLU A O 1
ATOM 2521 N N . ARG A 1 334 ? -11.560 9.753 29.326 1.00 95.88 334 ARG A N 1
ATOM 2522 C CA . ARG A 1 334 ? -12.553 10.615 28.670 1.00 95.88 334 ARG A CA 1
ATOM 2523 C C . ARG A 1 334 ? -13.737 10.993 29.565 1.00 95.88 334 ARG A C 1
ATOM 2525 O O . ARG A 1 334 ? -14.698 11.562 29.062 1.00 95.88 334 ARG A O 1
ATOM 2532 N N . GLU A 1 335 ? -13.691 10.637 30.847 1.00 95.19 335 GLU A N 1
ATOM 2533 C CA . GLU A 1 335 ? -14.715 10.958 31.849 1.00 95.19 335 GLU A CA 1
ATOM 2534 C C . GLU A 1 335 ? -16.123 10.411 31.536 1.00 95.19 335 GLU A C 1
ATOM 2536 O O . GLU A 1 335 ? -17.115 10.917 32.046 1.00 95.19 335 GLU A O 1
ATOM 2541 N N . PHE A 1 336 ? -16.245 9.334 30.749 1.00 96.19 336 PHE A N 1
ATOM 2542 C CA . PHE A 1 336 ? -17.540 8.666 30.526 1.00 96.19 336 PHE A CA 1
ATOM 2543 C C . PHE A 1 336 ? -17.940 7.757 31.692 1.00 96.19 336 PHE A C 1
ATOM 2545 O O . PHE A 1 336 ? -19.122 7.538 31.961 1.00 96.19 336 PHE A O 1
ATOM 2552 N N . ILE A 1 337 ? -16.952 7.166 32.364 1.00 96.88 337 ILE A N 1
ATOM 2553 C CA . ILE A 1 337 ? -17.149 6.274 33.508 1.00 96.88 337 ILE A CA 1
ATOM 2554 C C . ILE A 1 337 ? -16.080 6.545 34.565 1.00 96.88 337 ILE A C 1
ATOM 2556 O O . ILE A 1 337 ? -14.969 6.957 34.250 1.00 96.88 337 ILE A O 1
ATOM 2560 N N . THR A 1 338 ? -16.378 6.243 35.823 1.00 97.19 338 THR A N 1
ATOM 2561 C CA . THR A 1 338 ? -15.416 6.316 36.928 1.00 97.19 338 THR A CA 1
ATOM 2562 C C . THR A 1 338 ? -15.398 5.020 37.729 1.00 97.19 338 THR A C 1
ATOM 2564 O O . THR A 1 338 ? -16.375 4.269 37.744 1.00 97.19 338 THR A O 1
ATOM 2567 N N . ARG A 1 339 ? -14.277 4.727 38.394 1.00 96.56 339 ARG A N 1
ATOM 2568 C CA . ARG A 1 339 ? -14.174 3.592 39.319 1.00 96.56 339 ARG A CA 1
ATOM 2569 C C . ARG A 1 339 ? -14.695 3.992 40.694 1.00 96.56 339 ARG A C 1
ATOM 2571 O O . ARG A 1 339 ? -14.132 4.867 41.346 1.00 96.56 339 ARG A O 1
ATOM 2578 N N . GLN A 1 340 ? -15.713 3.285 41.168 1.00 94.94 340 GLN A N 1
ATOM 2579 C CA . GLN A 1 340 ? -16.199 3.369 42.538 1.00 94.94 340 GLN A CA 1
ATOM 2580 C C . GLN A 1 340 ? -15.694 2.148 43.320 1.00 94.94 340 GLN A C 1
ATOM 2582 O O . GLN A 1 340 ? -16.259 1.060 43.262 1.00 94.94 340 GLN A O 1
ATOM 2587 N N . GLY A 1 341 ? -14.590 2.311 44.050 1.00 92.06 341 GLY A N 1
ATOM 2588 C CA . GLY A 1 341 ? -13.960 1.214 44.793 1.00 92.06 341 GLY A CA 1
ATOM 2589 C C . GLY A 1 341 ? -13.031 0.353 43.929 1.00 92.06 341 GLY A C 1
ATOM 2590 O O . GLY A 1 341 ? -12.366 0.861 43.027 1.00 92.06 341 GLY A O 1
ATOM 2591 N N . ARG A 1 342 ? -12.921 -0.948 44.244 1.00 88.75 342 ARG A N 1
ATOM 2592 C CA . ARG A 1 342 ? -11.943 -1.839 43.588 1.00 88.75 342 ARG A CA 1
ATOM 2593 C C . ARG A 1 342 ? -12.394 -2.321 42.205 1.00 88.75 342 ARG A C 1
ATOM 2595 O O . ARG A 1 342 ? -11.584 -2.259 41.284 1.00 88.75 342 ARG A O 1
ATOM 2602 N N . ASP A 1 343 ? -13.660 -2.728 42.065 1.00 93.25 343 ASP A N 1
ATOM 2603 C CA . ASP A 1 343 ? -14.161 -3.423 40.865 1.00 93.25 343 ASP A CA 1
ATOM 2604 C C . ASP A 1 343 ? -15.527 -2.940 40.350 1.00 93.25 343 ASP A C 1
ATOM 2606 O O . ASP A 1 343 ? -16.102 -3.582 39.472 1.00 93.25 343 ASP A O 1
ATOM 2610 N N . THR A 1 344 ? -16.044 -1.811 40.834 1.00 96.81 344 THR A N 1
ATOM 2611 C CA . THR A 1 344 ? -17.320 -1.252 40.356 1.00 96.81 344 THR A CA 1
ATOM 2612 C C . THR A 1 344 ? -17.072 -0.015 39.500 1.00 96.81 344 THR A C 1
ATOM 2614 O O . THR A 1 344 ? -16.273 0.851 39.861 1.00 96.81 344 THR A O 1
ATOM 2617 N N . TYR A 1 345 ? -17.757 0.073 38.363 1.00 97.56 345 TYR A N 1
ATOM 2618 C CA . TYR A 1 345 ? -17.758 1.240 37.484 1.00 97.56 345 TYR A CA 1
ATOM 2619 C C . TYR A 1 345 ? -19.084 1.973 37.610 1.00 97.56 345 TYR A C 1
ATOM 2621 O O . TYR A 1 345 ? -20.124 1.334 37.740 1.00 97.56 345 TYR A O 1
ATOM 2629 N N . VAL A 1 346 ? -19.045 3.300 37.539 1.00 97.25 346 VAL A N 1
ATOM 2630 C CA . VAL A 1 346 ? -20.219 4.178 37.580 1.00 97.25 346 VAL A CA 1
ATOM 2631 C C . VAL A 1 346 ? -20.202 5.078 36.354 1.00 97.25 346 VAL A C 1
ATOM 2633 O O . VAL A 1 346 ? -19.151 5.604 35.988 1.00 97.25 346 VAL A O 1
ATOM 2636 N N . TYR A 1 347 ? -21.351 5.225 35.704 1.00 96.88 347 TYR A N 1
ATOM 2637 C CA . TYR A 1 347 ? -21.527 6.095 34.547 1.00 96.88 347 TYR A CA 1
ATOM 2638 C C . TYR A 1 347 ? -21.587 7.563 34.981 1.00 96.88 347 TYR A C 1
ATOM 2640 O O . TYR A 1 347 ? -22.336 7.902 35.900 1.00 96.88 347 TYR A O 1
ATOM 2648 N N . LEU A 1 348 ? -20.807 8.418 34.321 1.00 91.75 348 LEU A N 1
ATOM 2649 C CA . LEU A 1 348 ? -20.827 9.865 34.523 1.00 91.75 348 LEU A CA 1
ATOM 2650 C C . LEU A 1 348 ? -21.770 10.483 33.478 1.00 91.75 348 LEU A C 1
ATOM 2652 O O . LEU A 1 348 ? -21.672 10.173 32.290 1.00 91.75 348 LEU A O 1
ATOM 2656 N N . VAL A 1 349 ? -22.747 11.265 33.950 1.00 75.06 349 VAL A N 1
ATOM 2657 C CA . VAL A 1 349 ? -23.819 11.872 33.136 1.00 75.06 349 VAL A CA 1
ATOM 2658 C C . VAL A 1 349 ? -23.381 13.202 32.555 1.00 75.06 349 VAL A C 1
ATOM 2660 O O . VAL A 1 349 ? -22.830 14.008 33.339 1.00 75.06 349 VAL A O 1
#

Foldseek 3Di:
DVVLCVVLVLDPPVVVVVVVVVVCVVVVVVVPVVPPPDDDDDDDDDDDDDDDDDDDDDDDDDDDDDDDDDDDDDDDDDDDDDDDDDDDDDDDDDPPPDPDDPPDDPPDDDPDPPDDDDDDDDQQDDWDWDKDAFPPDDDDDLQRIAIEIHGNVLVSLVSVQAVQVPPPPDDDDPDPRFAFLVNSCVSRSDNDDSLLSCLSVVQCCVQLQKPKDWDQPPPPDDDDRPTTIGIHGDSGSNSGPDRYGYRDSPVVCQQVDPDDPPDPDDPPPDSQHPVSVVLVVVLVLLLVLLLVVCVVPQKDFQVVSQVSSQVVCVVPDGDDPVSNVVSVVVCVVVQQWDDDPDTMIGGDD

Mean predicted aligned error: 17.45 Å

InterPro domains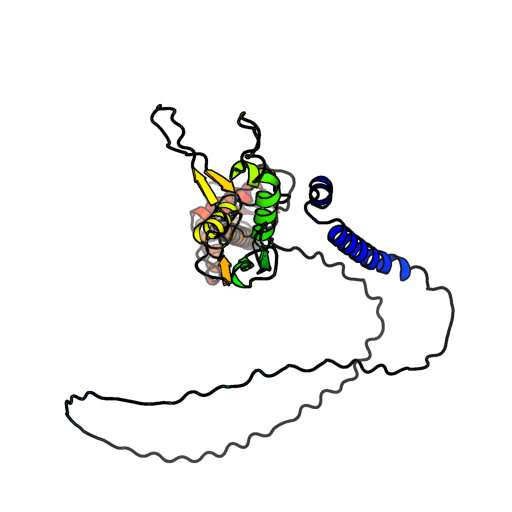:
  IPR019559 Cullin, neddylation domain [PF10557] (282-342)
  IPR019559 Cullin, neddylation domain [SM00884] (278-345)
  IPR036388 Winged helix-like DNA-binding domain superfamily [G3DSA:1.10.10.10] (270-349)
  IPR036390 Winged helix DNA-binding domain superfamily [SSF46785] (276-348)

Solvent-accessible surface area (backbone atoms only — not comparable to full-atom values): 22908 Å² total; per-residue (Å²): 100,72,68,51,43,64,74,62,57,77,55,56,72,68,55,51,48,51,51,53,51,51,50,53,57,56,62,50,54,70,66,54,73,76,69,70,86,70,85,78,94,74,84,92,77,90,81,91,78,89,78,85,80,83,82,84,83,84,81,84,87,82,87,82,88,83,84,87,81,92,82,90,84,88,86,88,81,88,84,86,89,82,89,86,87,83,88,81,90,78,91,76,85,82,79,83,76,80,79,81,75,86,88,76,82,80,79,74,89,65,88,76,76,80,79,86,76,88,85,83,82,59,47,83,49,69,79,38,80,46,77,49,69,33,82,77,62,85,67,93,52,76,75,41,43,36,39,36,38,27,25,51,49,51,55,55,49,50,54,50,33,60,73,43,35,71,84,75,83,85,65,102,60,92,65,94,66,63,38,25,67,69,52,53,52,71,68,45,76,53,94,61,60,64,66,42,50,49,48,49,52,48,42,35,38,74,51,45,60,29,45,75,47,69,47,80,71,85,71,88,68,91,78,80,91,76,54,56,48,32,43,29,64,58,66,55,47,78,75,32,92,54,52,72,42,74,47,84,51,69,91,46,41,80,82,61,72,84,70,82,87,80,68,99,80,66,103,69,82,66,85,64,49,73,66,50,50,53,51,52,54,51,48,54,54,47,45,54,42,48,52,54,53,34,71,75,59,42,56,45,42,55,70,58,49,51,51,55,40,36,67,75,32,59,91,79,48,86,74,48,70,70,61,51,52,54,43,52,52,54,35,40,76,68,57,48,32,46,75,57,74,94,54,29,39,32,48,53,131

Sequence (349 aa):
MQRCFDEGKWFDASMLHAMRTFEKRFDGIDNSAVRNNSRHNISSHGSHGSGLFGSREDFEHSDDEDHNAVSQDDHVLDAATTNAAGAGAGSGGAEFRHAFFPASSSFSGAGGVLQQRRLSWSLGCGVLTVVCYAANVHERDPSSSVQLVMPPIGFLLLQAVERYGDSSTTTSMPSPNSCTMEFLHGILPVEVPKPLLAAVLGGLVRHRIVKRTVLANNCSSGGDTGGVSMYSLPASFAGCKKRKVVIDVANALHHWVPYLQDGPDDSKAIVMTVDGILDTERLRKLEAAVVRVMKEKHSLAHSDLFTSVAALLVTHFVVTGPMFKRCVTQLIEREFITRQGRDTYVYLV

Organism: Trypanosoma rangeli (NCBI:txid5698)

Secondary structure (DSSP, 8-state):
-HHHHHHTT-S-HHHHHHHHHHHHHHHHHHHHTTT--S-------------PPPPPPPPP--------------------------------------------------------------SSSS-EEEEEE-TT--S--GGGEEEEEE-HHHHHHHHHHHHHHSTTSS-SS--S---BHHHHHHHSSS---HHHHHHHHHHHHHTTSSEEEEE------SS---PEEEEE--S--TT-S-SEEE---GGGTTT--------SS-S------HHHHHHHHHHHHHHHHHHHHHHHHSEEEHHHHHHHHHHHHTTT-PPPHHHHHHHHHHHHHTTSEEEETTTEEEE--

Radius of gyration: 33.83 Å; Cα contacts (8 Å, |Δi|>4): 272; chains: 1; bounding box: 82×93×84 Å

Nearest PDB structures (foldseek):
  3o2p-assembly3_E  TM=9.681E-01  e=9.781E-06  Saccharomyces cerevisiae
  3tdz-assembly1_C  TM=9.775E-01  e=1.556E-05  Homo sapiens
  8caf-assembly1_H  TM=9.895E-01  e=7.044E-05  Homo sapiens
  4p5o-assembly1_A  TM=7.088E-01  e=5.362E-07  Homo sapiens
  4p5o-assembly2_C  TM=7.409E-01  e=3.439E-06  Homo sapiens

pLDDT: mean 73.19, std 22.77, range [32.31, 98.19]